Protein AF-A0A061FSX4-F1 (afdb_monomer)

Solvent-accessible surface area (backbone atoms only — not comparable to full-atom values): 11427 Å² total; per-residue (Å²): 136,85,83,92,70,86,82,79,64,79,82,78,58,91,79,64,76,81,50,78,52,37,63,61,52,7,61,63,45,23,60,54,37,68,75,65,72,56,86,78,49,42,64,58,49,30,53,46,41,34,71,78,69,70,35,72,59,56,64,73,45,28,45,50,8,45,56,49,14,48,39,70,67,66,41,58,72,69,61,57,60,66,45,47,65,60,52,51,53,53,46,39,76,75,35,88,85,58,87,84,86,86,85,90,70,101,63,84,61,34,80,46,73,45,68,47,68,51,98,83,74,47,74,45,81,75,45,77,39,78,31,47,77,87,42,68,64,40,55,46,50,48,55,46,53,48,36,76,74,71,54,81,60,89,85,35,72,47,72,40,69,82,47,72,65,57,57,55,45,44,52,70,72,40,69,84,43,47,77,48,69,40,88,88,109

Foldseek 3Di:
DDDPDDPDDPVPPPDDFPADALLVLLVVCLVVCQVPVDQDDLVNSQVCCCVPPVGGDDSVSS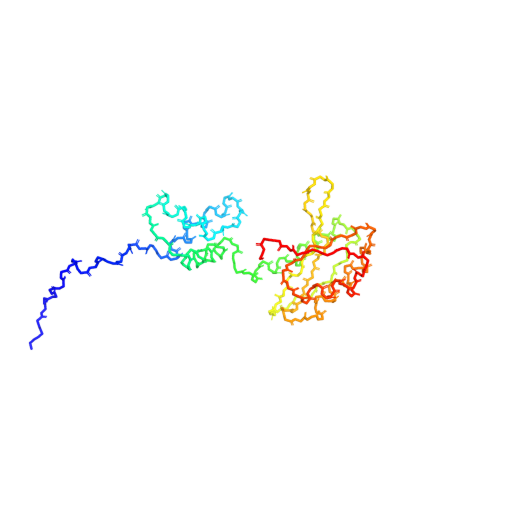VSSSVNSCCVNVNPPVVVVVCVVVVVVVVCVVPVPDDDDDDDDPDQKDKDWDWDADPVRDIDTDDIAIGHPPDLVRLLVRLLVSCVVPNADQAAEDEEAPDPSNVVSCCVNPVRYHYDYDPPD

pLDDT: mean 76.46, std 14.57, range [38.31, 93.44]

Organism: Theobroma cacao (NCBI:txid3641)

Nearest PDB structures (foldseek):
  5xw3-assembly1_B  TM=5.980E-01  e=6.543E+00  Bacillus anthracis
  9bs0-assembly1_E  TM=5.301E-01  e=7.831E+00  Bacillus subtilis subsp. subtilis str. 168
  9bsl-assembly1_E  TM=5.367E-01  e=9.953E+00  Bacillus subtilis subsp. subtilis str. 168
  5da9-assembly1_B  TM=1.598E-01  e=1.553E+00  Thermochaetoides thermophila DSM 1495

Structure (mmCIF, N/CA/C/O backbone):
data_AF-A0A061FSX4-F1
#
_entry.id   AF-A0A061FSX4-F1
#
loop_
_atom_site.group_PDB
_atom_site.id
_atom_site.type_symbol
_atom_site.label_atom_id
_atom_site.label_alt_id
_atom_site.label_comp_id
_atom_site.label_asym_id
_atom_site.label_entity_id
_atom_site.label_seq_id
_atom_site.pdbx_PDB_ins_code
_atom_site.Cartn_x
_atom_site.Cartn_y
_atom_site.Cartn_z
_atom_site.occupancy
_atom_site.B_iso_or_equiv
_atom_site.auth_seq_id
_atom_site.auth_comp_id
_atom_site.auth_asym_id
_atom_site.auth_atom_id
_atom_site.pdbx_PDB_model_num
ATOM 1 N N . MET A 1 1 ? -19.520 19.928 60.201 1.00 38.31 1 MET A N 1
ATOM 2 C CA . MET A 1 1 ? -20.444 18.775 60.164 1.00 38.31 1 MET A CA 1
ATOM 3 C C . MET A 1 1 ? -20.707 18.463 58.694 1.00 38.31 1 MET A C 1
ATOM 5 O O . MET A 1 1 ? -21.344 19.262 58.026 1.00 38.31 1 MET A O 1
ATOM 9 N N . PHE A 1 2 ? -20.091 17.412 58.144 1.00 40.47 2 PHE A N 1
ATOM 10 C CA . PHE A 1 2 ? -20.263 17.038 56.733 1.00 40.47 2 PHE A CA 1
ATOM 11 C C . PHE A 1 2 ? -21.570 16.250 56.580 1.00 40.47 2 PHE A C 1
ATOM 13 O O . PHE A 1 2 ? -21.722 15.190 57.186 1.00 40.47 2 PHE A O 1
ATOM 20 N N . HIS A 1 3 ? -22.517 16.763 55.792 1.00 41.59 3 HIS A N 1
ATOM 21 C CA . HIS A 1 3 ? -23.752 16.044 55.480 1.00 41.59 3 HIS A CA 1
ATOM 22 C C . HIS A 1 3 ? -23.468 14.932 54.460 1.00 41.59 3 HIS A C 1
ATOM 24 O O . HIS A 1 3 ? -23.051 15.185 53.334 1.00 41.59 3 HIS A O 1
ATOM 30 N N . LYS A 1 4 ? -23.684 13.683 54.884 1.00 52.88 4 LYS A N 1
ATOM 31 C CA . LYS A 1 4 ? -23.372 12.441 54.159 1.00 52.88 4 LYS A CA 1
ATOM 32 C C . LYS A 1 4 ? -24.569 11.927 53.344 1.00 52.88 4 LYS A C 1
ATOM 34 O O . LYS A 1 4 ? -24.846 10.732 53.345 1.00 52.88 4 LYS A O 1
ATOM 39 N N . VAL A 1 5 ? -25.315 12.819 52.695 1.00 54.97 5 VAL A N 1
ATOM 40 C CA . VAL A 1 5 ? -26.414 12.432 51.797 1.00 54.97 5 VAL A CA 1
ATOM 41 C C . VAL A 1 5 ? -26.279 13.224 50.509 1.00 54.97 5 VAL A C 1
ATOM 43 O O . VAL A 1 5 ? -26.493 14.432 50.476 1.00 54.97 5 VAL A O 1
ATOM 46 N N . HIS A 1 6 ? -25.881 12.525 49.453 1.00 55.12 6 HIS A N 1
ATOM 47 C CA . HIS A 1 6 ? -25.807 13.073 48.111 1.00 55.12 6 HIS A CA 1
ATOM 48 C C . HIS A 1 6 ? -27.211 13.013 47.498 1.00 55.12 6 HIS A C 1
ATOM 50 O O . HIS A 1 6 ? -27.692 11.938 47.151 1.00 55.12 6 HIS A O 1
ATOM 56 N N . THR A 1 7 ? -27.887 14.155 47.386 1.00 53.78 7 THR A N 1
ATOM 57 C CA . THR A 1 7 ? -29.250 14.273 46.835 1.00 53.78 7 THR A CA 1
ATOM 58 C C . THR A 1 7 ? -29.281 14.455 45.315 1.00 53.78 7 THR A C 1
ATOM 60 O O . THR A 1 7 ? -30.254 14.983 44.781 1.00 53.78 7 THR A O 1
ATOM 63 N N . CYS A 1 8 ? -28.257 14.022 44.569 1.00 58.44 8 CYS A N 1
ATOM 64 C CA . CYS A 1 8 ? -28.368 14.061 43.109 1.00 58.44 8 CYS A CA 1
ATOM 65 C C . CYS A 1 8 ? -29.365 13.013 42.611 1.00 58.44 8 CYS A C 1
ATOM 67 O O . CYS A 1 8 ? -29.081 11.819 42.549 1.00 58.44 8 CYS A O 1
ATOM 69 N N . THR A 1 9 ? -30.530 13.502 42.205 1.00 48.62 9 THR A N 1
ATOM 70 C CA . THR A 1 9 ? -31.518 12.793 41.404 1.00 48.62 9 THR A CA 1
ATOM 71 C C . THR A 1 9 ? -30.923 12.417 40.046 1.00 48.62 9 THR A C 1
ATOM 73 O O . THR A 1 9 ? -30.495 13.282 39.282 1.00 48.62 9 THR A O 1
ATOM 76 N N . VAL A 1 10 ? -30.954 11.121 39.723 1.00 53.03 10 VAL A N 1
ATOM 77 C CA . VAL A 1 10 ? -30.489 10.516 38.453 1.00 53.03 10 VAL A CA 1
ATOM 78 C C . VAL A 1 10 ? -31.198 11.103 37.213 1.00 53.03 10 VAL A C 1
ATOM 80 O O . VAL A 1 10 ? -30.723 10.969 36.089 1.00 53.03 10 VAL A O 1
ATOM 83 N N . TYR A 1 11 ? -32.291 11.842 37.412 1.00 43.59 11 TYR A N 1
ATOM 84 C CA . TYR A 1 11 ? -33.094 12.479 36.368 1.00 43.59 11 TYR A CA 1
ATOM 85 C C . TYR A 1 11 ? -32.427 13.673 35.651 1.00 43.59 11 TYR A C 1
ATOM 87 O O . TYR A 1 11 ? -32.989 14.183 34.690 1.00 43.59 11 TYR A O 1
ATOM 95 N N . GLY A 1 12 ? -31.219 14.092 36.050 1.00 41.16 12 GLY A N 1
ATOM 96 C CA . GLY A 1 12 ? -30.454 15.157 35.376 1.00 41.16 12 GLY A CA 1
ATOM 97 C C . GLY A 1 12 ? -29.552 14.712 34.211 1.00 41.16 12 GLY A C 1
ATOM 98 O O . GLY A 1 12 ? -28.854 15.544 33.641 1.00 41.16 12 GLY A O 1
ATOM 99 N N . LEU A 1 13 ? -29.521 13.422 33.849 1.00 45.25 13 LEU A N 1
ATOM 100 C CA . LEU A 1 13 ? -28.656 12.885 32.781 1.00 45.25 13 LEU A CA 1
ATOM 101 C C . LEU A 1 13 ? -29.402 12.600 31.462 1.00 45.25 13 LEU A C 1
ATOM 103 O O . LEU A 1 13 ? -29.008 11.710 30.710 1.00 45.25 13 LEU A O 1
ATOM 107 N N . GLN A 1 14 ? -30.435 13.380 31.128 1.00 44.31 14 GLN A N 1
ATOM 108 C CA . GLN A 1 14 ? -31.151 13.321 29.837 1.00 44.31 14 GLN A CA 1
ATOM 109 C C . GLN A 1 14 ? -30.324 13.846 28.635 1.00 44.31 14 GLN A C 1
ATOM 111 O O . GLN A 1 14 ? -30.837 14.525 27.753 1.00 44.31 14 GLN A O 1
ATOM 116 N N . GLY A 1 15 ? -29.029 13.525 28.574 1.00 43.12 15 GLY A N 1
ATOM 117 C CA . GLY A 1 15 ? -28.153 13.914 27.462 1.00 43.12 15 GLY A CA 1
ATOM 118 C C . GLY A 1 15 ? -26.925 13.032 27.237 1.00 43.12 15 GLY A C 1
ATOM 119 O O . GLY A 1 15 ? -26.127 13.322 26.351 1.00 43.12 15 GLY A O 1
ATOM 120 N N . ARG A 1 16 ? -26.733 11.954 28.010 1.00 48.31 16 ARG A N 1
ATOM 121 C CA . ARG A 1 16 ? -25.650 10.993 27.759 1.00 48.31 16 ARG A CA 1
ATOM 122 C C . ARG A 1 16 ? -26.249 9.695 27.248 1.00 48.31 16 ARG A C 1
ATOM 124 O O . ARG A 1 16 ? -26.648 8.842 28.033 1.00 48.31 16 ARG A O 1
ATOM 131 N N . PHE A 1 17 ? -26.281 9.546 25.925 1.00 50.25 17 PHE A N 1
ATOM 132 C CA . PHE A 1 17 ? -26.380 8.232 25.298 1.00 50.25 17 PHE A CA 1
ATOM 133 C C . PHE A 1 17 ? -25.367 7.304 25.984 1.00 50.25 17 PHE A C 1
ATOM 135 O O . PHE A 1 17 ? -24.214 7.698 26.195 1.00 50.25 17 PHE A O 1
ATOM 142 N N . VAL A 1 18 ? -25.786 6.101 26.381 1.00 52.22 18 VAL A N 1
ATOM 143 C CA . VAL A 1 18 ? -24.894 5.085 26.957 1.00 52.22 18 VAL A CA 1
ATOM 144 C C . VAL A 1 18 ? -23.979 4.601 25.836 1.00 52.22 18 VAL A C 1
ATOM 146 O O . VAL A 1 18 ? -24.224 3.598 25.186 1.00 52.22 18 VAL A O 1
ATOM 149 N N . THR A 1 19 ? -22.954 5.382 25.517 1.00 61.00 19 THR A N 1
ATOM 150 C CA . THR A 1 19 ? -22.054 5.048 24.418 1.00 61.00 19 THR A CA 1
ATOM 151 C C . THR A 1 19 ? -20.966 4.123 24.946 1.00 61.00 19 THR A C 1
ATOM 153 O O . THR A 1 19 ? -20.216 4.511 25.847 1.00 61.00 19 THR A O 1
ATOM 156 N N . ALA A 1 20 ? -20.846 2.923 24.375 1.00 73.62 20 ALA A N 1
ATOM 157 C CA . ALA A 1 20 ? -19.729 2.024 24.654 1.00 73.62 20 ALA A CA 1
ATOM 158 C C . ALA A 1 20 ? -18.382 2.740 24.431 1.00 73.62 20 ALA A C 1
ATOM 160 O O . ALA A 1 20 ? -18.286 3.735 23.698 1.00 73.62 20 ALA A O 1
ATOM 161 N N . SER A 1 21 ? -17.327 2.279 25.103 1.00 86.38 21 SER A N 1
ATOM 162 C CA . SER A 1 21 ? -15.985 2.822 24.885 1.00 86.38 21 SER A CA 1
ATOM 163 C C . SER A 1 21 ? -15.443 2.358 23.529 1.00 86.38 21 SER A C 1
ATOM 165 O O . SER A 1 21 ? -15.797 1.282 23.051 1.00 86.38 21 SER A O 1
ATOM 167 N N . ALA A 1 22 ? -14.547 3.141 22.919 1.00 87.12 22 ALA A N 1
ATOM 168 C CA . ALA A 1 22 ? -13.871 2.732 21.683 1.00 87.12 22 ALA A CA 1
ATOM 169 C C . ALA A 1 22 ? -13.149 1.381 21.835 1.00 87.12 22 ALA A C 1
ATOM 171 O O . ALA A 1 22 ? -13.069 0.617 20.882 1.00 87.12 22 ALA A O 1
ATOM 172 N N . LYS A 1 23 ? -12.669 1.073 23.048 1.00 89.94 23 LYS A N 1
ATOM 173 C CA . LYS A 1 23 ? -12.018 -0.195 23.374 1.00 89.94 23 LYS A CA 1
ATOM 174 C C . LYS A 1 23 ? -12.982 -1.377 23.249 1.00 89.94 23 LYS A C 1
ATOM 176 O O . LYS A 1 23 ? -12.688 -2.296 22.504 1.00 89.94 23 LYS A O 1
ATOM 181 N N . ILE A 1 24 ? -14.145 -1.308 23.906 1.00 89.00 24 ILE A N 1
ATOM 182 C CA . ILE A 1 24 ? -15.166 -2.372 23.846 1.00 89.00 24 ILE A CA 1
ATOM 183 C C . ILE A 1 24 ? -15.634 -2.573 22.403 1.00 89.00 24 ILE A C 1
ATOM 185 O O . ILE A 1 24 ? -15.703 -3.697 21.923 1.00 89.00 24 ILE A O 1
ATOM 189 N N . ILE A 1 25 ? -15.906 -1.475 21.691 1.00 90.19 25 ILE A N 1
ATOM 190 C CA . ILE A 1 25 ? -16.286 -1.533 20.275 1.00 90.19 25 ILE A CA 1
ATOM 191 C C . ILE A 1 25 ? -15.173 -2.210 19.462 1.00 90.19 25 ILE A C 1
ATOM 193 O O . ILE A 1 25 ? -15.451 -3.089 18.657 1.00 90.19 25 ILE A O 1
ATOM 197 N N . GLY A 1 26 ? -13.910 -1.847 19.690 1.00 88.62 26 GLY A N 1
ATOM 198 C CA . GLY A 1 26 ? -12.774 -2.442 18.992 1.00 88.62 26 GLY A CA 1
ATOM 199 C C . GLY A 1 26 ? -12.570 -3.932 19.297 1.00 88.62 26 GLY A C 1
ATOM 200 O O . GLY A 1 26 ? -12.264 -4.684 18.381 1.00 88.62 26 GLY A O 1
ATOM 201 N N . GLU A 1 27 ? -12.786 -4.379 20.537 1.00 90.06 27 GLU A N 1
ATOM 202 C CA . GLU A 1 27 ? -12.743 -5.806 20.918 1.00 90.06 27 GLU A CA 1
ATOM 203 C C . GLU A 1 27 ? -13.858 -6.614 20.241 1.00 90.06 27 GLU A C 1
ATOM 205 O O . GLU A 1 27 ? -13.629 -7.730 19.788 1.00 90.06 27 GLU A O 1
ATOM 210 N N . LEU A 1 28 ? -15.060 -6.046 20.114 1.00 88.25 28 LEU A N 1
ATOM 211 C CA . LEU A 1 28 ? -16.159 -6.691 19.388 1.00 88.25 28 LEU A CA 1
ATOM 212 C C . LEU A 1 28 ? -15.865 -6.784 17.886 1.00 88.25 28 LEU A C 1
ATOM 214 O O . LEU A 1 28 ? -16.173 -7.784 17.237 1.00 88.25 28 LEU A O 1
ATOM 218 N N . MET A 1 29 ? -15.271 -5.732 17.323 1.00 88.44 29 MET A N 1
ATOM 219 C CA . MET A 1 29 ? -14.970 -5.660 15.896 1.00 88.44 29 MET A CA 1
ATOM 220 C C . MET A 1 29 ? -13.731 -6.473 15.495 1.00 88.44 29 MET A C 1
ATOM 222 O O . MET A 1 29 ? -13.659 -6.925 14.352 1.00 88.44 29 MET A O 1
ATOM 226 N N . SER A 1 30 ? -12.774 -6.708 16.400 1.00 87.31 30 SER A N 1
ATOM 227 C CA . SER A 1 30 ? -11.544 -7.458 16.098 1.00 87.31 30 SER A CA 1
ATOM 228 C C . SER A 1 30 ? -11.834 -8.898 15.672 1.00 87.31 30 SER A C 1
ATOM 230 O O . SER A 1 30 ? -11.240 -9.383 14.712 1.00 87.31 30 SER A O 1
ATOM 232 N N . HIS A 1 31 ? -12.813 -9.551 16.302 1.00 84.31 31 HIS A N 1
ATOM 233 C CA . HIS A 1 31 ? -13.230 -10.901 15.926 1.00 84.31 31 HIS A CA 1
ATOM 234 C C . HIS A 1 31 ? -13.777 -10.953 14.489 1.00 84.31 31 HIS A C 1
ATOM 236 O O . HIS A 1 31 ? -13.505 -11.889 13.738 1.00 84.31 31 HIS A O 1
ATOM 242 N N . LYS A 1 32 ? -14.522 -9.923 14.064 1.00 79.75 32 LYS A N 1
ATOM 243 C CA . LYS A 1 32 ? -15.012 -9.824 12.679 1.00 79.75 32 LYS A CA 1
ATOM 244 C C . LYS A 1 32 ? -13.886 -9.541 11.688 1.00 79.75 32 LYS A C 1
ATOM 246 O O . LYS A 1 32 ? -13.879 -10.095 10.592 1.00 79.75 32 LYS A O 1
ATOM 251 N N . LEU A 1 33 ? -12.937 -8.694 12.080 1.00 80.88 33 LEU A N 1
ATOM 252 C CA . LEU A 1 33 ? -11.763 -8.380 11.273 1.00 80.88 33 LEU A CA 1
ATOM 253 C C . LEU A 1 33 ? -10.898 -9.632 11.034 1.00 80.88 33 LEU A C 1
ATOM 255 O O . LEU A 1 33 ? -10.460 -9.850 9.910 1.00 80.88 33 LEU A O 1
ATOM 259 N N . GLN A 1 34 ? -10.733 -10.492 12.046 1.00 79.56 34 GLN A N 1
ATOM 260 C CA . GLN A 1 34 ? -10.051 -11.789 11.919 1.00 79.56 34 GLN A CA 1
ATOM 261 C C . GLN A 1 34 ? -10.767 -12.752 10.967 1.00 79.56 34 GLN A C 1
ATOM 263 O O . GLN A 1 34 ? -10.112 -13.412 10.168 1.00 79.56 34 GLN A O 1
ATOM 268 N N . ALA A 1 35 ? -12.098 -12.835 11.046 1.00 75.38 35 ALA A N 1
ATOM 269 C CA . ALA A 1 35 ? -12.878 -13.776 10.243 1.00 75.38 35 ALA A CA 1
ATOM 270 C C . ALA A 1 35 ? -12.943 -13.395 8.754 1.00 75.38 35 ALA A C 1
ATOM 272 O O . ALA A 1 35 ? -12.923 -14.274 7.896 1.00 75.38 35 ALA A O 1
ATOM 273 N N . ASN A 1 36 ? -13.021 -12.096 8.448 1.00 65.69 36 ASN A N 1
ATOM 274 C CA . ASN A 1 36 ? -13.287 -11.628 7.088 1.00 65.69 36 ASN A CA 1
ATOM 275 C C . ASN A 1 36 ? -12.051 -11.062 6.376 1.00 65.69 36 ASN A C 1
ATOM 277 O O . ASN A 1 36 ? -12.077 -10.929 5.157 1.00 65.69 36 ASN A O 1
ATOM 281 N N . GLY A 1 37 ? -11.000 -10.663 7.100 1.00 61.12 37 GLY A N 1
ATOM 282 C CA . GLY A 1 37 ? -9.793 -10.056 6.519 1.00 61.12 37 GLY A CA 1
ATOM 283 C C . GLY A 1 37 ? -10.005 -8.696 5.832 1.00 61.12 37 GLY A C 1
ATOM 284 O O . GLY A 1 37 ? -9.059 -8.126 5.295 1.00 61.12 37 GLY A O 1
ATOM 285 N N . VAL A 1 38 ? -11.227 -8.152 5.841 1.00 63.56 38 VAL A N 1
ATOM 286 C CA . VAL A 1 38 ? -11.572 -6.879 5.191 1.00 63.56 38 VAL A CA 1
ATOM 287 C C . VAL A 1 38 ? -11.358 -5.714 6.155 1.00 63.56 38 VAL A C 1
ATOM 289 O O . VAL A 1 38 ? -11.849 -5.729 7.284 1.00 63.56 38 VAL A O 1
ATOM 292 N N . ALA A 1 39 ? -10.682 -4.665 5.681 1.00 67.31 39 ALA A N 1
ATOM 293 C CA . ALA A 1 39 ? -10.517 -3.416 6.414 1.00 67.31 39 ALA A CA 1
ATOM 294 C C . ALA A 1 39 ? -11.882 -2.799 6.772 1.00 67.31 39 ALA A C 1
ATOM 296 O O . ALA A 1 39 ? -12.670 -2.434 5.899 1.00 67.31 39 ALA A O 1
ATOM 297 N N . LEU A 1 40 ? -12.153 -2.637 8.068 1.00 75.31 40 LEU A N 1
ATOM 298 C CA . LEU A 1 40 ? -13.405 -2.055 8.552 1.00 75.31 40 LEU A CA 1
ATOM 299 C C . LEU A 1 40 ? -13.444 -0.553 8.243 1.00 75.31 40 LEU A C 1
ATOM 301 O O . LEU A 1 40 ? -12.525 0.190 8.610 1.00 75.31 40 LEU A O 1
ATOM 305 N N . ARG A 1 41 ? -14.504 -0.059 7.595 1.00 84.25 41 ARG A N 1
ATOM 306 C CA . ARG A 1 41 ? -14.716 1.392 7.479 1.00 84.25 41 ARG A CA 1
ATOM 307 C C . ARG A 1 41 ? -15.394 1.886 8.748 1.00 84.25 41 ARG A C 1
ATOM 309 O O . ARG A 1 41 ? -16.273 1.228 9.294 1.00 84.25 41 ARG A O 1
ATOM 316 N N . SER A 1 42 ? -15.037 3.089 9.199 1.00 88.12 42 SER A N 1
ATOM 317 C CA . SER A 1 42 ? -15.642 3.672 10.404 1.00 88.12 42 SER A CA 1
ATOM 318 C C . SER A 1 42 ? -17.168 3.776 10.299 1.00 88.12 42 SER A C 1
ATOM 320 O O . SER A 1 42 ? -17.842 3.634 11.308 1.00 88.12 42 SER A O 1
ATOM 322 N N . LYS A 1 43 ? -17.711 3.989 9.090 1.00 87.25 43 LYS A N 1
ATOM 323 C CA . LYS A 1 43 ? -19.161 3.989 8.837 1.00 87.25 43 LYS A CA 1
ATOM 324 C C . LYS A 1 43 ? -19.787 2.616 9.080 1.00 87.25 43 LYS A C 1
ATOM 326 O O . LYS A 1 43 ? -20.755 2.540 9.822 1.00 87.25 43 LYS A O 1
ATOM 331 N N . ASP A 1 44 ? -19.165 1.553 8.572 1.00 88.25 44 ASP A N 1
ATOM 332 C CA . ASP A 1 44 ? -19.641 0.180 8.784 1.00 88.25 44 ASP A CA 1
ATOM 333 C C . ASP A 1 44 ? -19.671 -0.164 10.280 1.00 88.25 44 ASP A C 1
ATOM 335 O O . ASP A 1 44 ? -20.616 -0.780 10.754 1.00 88.25 44 ASP A O 1
ATOM 339 N N . ILE A 1 45 ? -18.678 0.298 11.052 1.00 89.12 45 ILE A N 1
ATOM 340 C CA . ILE A 1 45 ? -18.653 0.119 12.513 1.00 89.12 45 ILE A CA 1
ATOM 341 C C . ILE A 1 45 ? -19.829 0.845 13.181 1.00 89.12 45 ILE A C 1
ATOM 343 O O . ILE A 1 45 ? -20.427 0.308 14.107 1.00 89.12 45 ILE A O 1
ATOM 347 N N . ILE A 1 46 ? -20.160 2.066 12.750 1.00 89.62 46 ILE A N 1
ATOM 348 C CA . ILE A 1 46 ? -21.294 2.823 13.308 1.00 89.62 46 ILE A CA 1
ATOM 349 C C . ILE A 1 46 ? -22.606 2.099 13.009 1.00 89.62 46 ILE A C 1
ATOM 351 O O . ILE A 1 46 ? -23.402 1.888 13.925 1.00 89.62 46 ILE A O 1
ATOM 355 N N . ASP A 1 47 ? -22.805 1.702 11.753 1.00 90.00 47 ASP A N 1
ATOM 356 C CA . ASP A 1 47 ? -24.017 1.016 11.309 1.00 90.00 47 ASP A CA 1
ATOM 357 C C . ASP A 1 47 ? -24.181 -0.321 12.036 1.00 90.00 47 ASP A C 1
ATOM 359 O O . ASP A 1 47 ? -25.249 -0.618 12.565 1.00 90.00 47 ASP A O 1
ATOM 363 N N . GLU A 1 48 ? -23.104 -1.092 12.166 1.00 88.75 48 GLU A N 1
ATOM 364 C CA . GLU A 1 48 ? -23.101 -2.359 12.891 1.00 88.75 48 GLU A CA 1
ATOM 365 C C . GLU A 1 48 ? -23.426 -2.177 14.377 1.00 88.75 48 GLU A C 1
ATOM 367 O O . GLU A 1 48 ? -24.257 -2.900 14.927 1.00 88.75 48 GLU A O 1
ATOM 372 N N . ILE A 1 49 ? -22.797 -1.197 15.033 1.00 88.50 49 ILE A N 1
ATOM 373 C CA . ILE A 1 49 ? -23.009 -0.941 16.461 1.00 88.50 49 ILE A CA 1
ATOM 374 C C . ILE A 1 49 ? -24.463 -0.549 16.741 1.00 88.50 49 ILE A C 1
ATOM 376 O O . ILE A 1 49 ? -25.053 -0.972 17.742 1.00 88.50 49 ILE A O 1
ATOM 380 N N . ARG A 1 50 ? -25.064 0.185 15.804 1.00 89.06 50 ARG A N 1
ATOM 381 C CA . ARG A 1 50 ? -26.475 0.545 15.837 1.00 89.06 50 ARG A CA 1
ATOM 382 C C . ARG A 1 50 ? -27.386 -0.655 15.580 1.00 89.06 50 ARG A C 1
ATOM 384 O O . ARG A 1 50 ? -28.362 -0.819 16.304 1.00 89.06 50 ARG A O 1
ATOM 391 N N . VAL A 1 51 ? -27.082 -1.492 14.588 1.00 88.75 51 VAL A N 1
ATOM 392 C CA . VAL A 1 51 ? -27.927 -2.631 14.187 1.00 88.75 51 VAL A CA 1
ATOM 393 C C . VAL A 1 51 ? -27.878 -3.773 15.203 1.00 88.75 51 VAL A C 1
ATOM 395 O O . VAL A 1 51 ? -28.927 -4.279 15.590 1.00 88.75 51 VAL A O 1
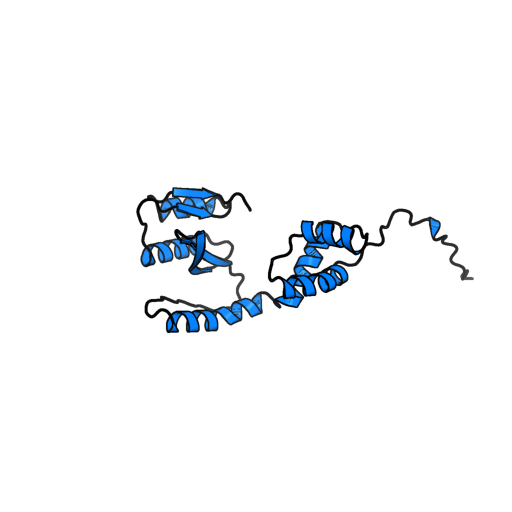ATOM 398 N N . GLN A 1 52 ? -26.691 -4.184 15.652 1.00 87.06 52 GLN A N 1
ATOM 399 C CA . GLN A 1 52 ? -26.549 -5.348 16.534 1.00 87.06 52 GLN A CA 1
ATOM 400 C C . GLN A 1 52 ? -26.832 -5.036 18.004 1.00 87.06 52 GLN A C 1
ATOM 402 O O . GLN A 1 52 ? -27.358 -5.891 18.714 1.00 87.06 52 GLN A O 1
ATOM 407 N N . TRP A 1 53 ? -26.489 -3.832 18.471 1.00 83.12 53 TRP A N 1
ATOM 408 C CA . TRP A 1 53 ? -26.562 -3.493 19.897 1.00 83.12 53 TRP A CA 1
ATOM 409 C C . TRP A 1 53 ? -27.439 -2.276 20.210 1.00 83.12 53 TRP A C 1
ATOM 411 O O . TRP A 1 53 ? -27.596 -1.936 21.381 1.00 83.12 53 TRP A O 1
ATOM 421 N N . GLY A 1 54 ? -28.023 -1.612 19.205 1.00 84.00 54 GLY A N 1
ATOM 422 C CA . GLY A 1 54 ? -28.877 -0.438 19.419 1.00 84.00 54 GLY A CA 1
ATOM 423 C C . GLY A 1 54 ? -28.133 0.772 19.991 1.00 84.00 54 GLY A C 1
ATOM 424 O O . GLY A 1 54 ? -28.762 1.666 20.556 1.00 84.00 54 GLY A O 1
ATOM 425 N N . LEU A 1 55 ? -26.798 0.794 19.896 1.00 84.06 55 LEU A N 1
ATOM 426 C CA . LEU A 1 55 ? -25.967 1.835 20.492 1.00 84.06 55 LEU A CA 1
ATOM 427 C C . LEU A 1 55 ? -25.617 2.919 19.471 1.00 84.06 55 LEU A C 1
ATOM 429 O O . LEU A 1 55 ? -25.258 2.644 18.329 1.00 84.06 55 LEU A O 1
ATOM 433 N N . GLU A 1 56 ? -25.647 4.167 19.924 1.00 83.06 56 GLU A N 1
ATOM 434 C CA . GLU A 1 56 ? -25.164 5.312 19.154 1.00 83.06 56 GLU A CA 1
ATOM 435 C C . GLU A 1 56 ? -23.629 5.405 19.246 1.00 83.06 56 GLU A C 1
ATOM 437 O O . GLU A 1 56 ? -23.041 5.342 20.335 1.00 83.06 56 GLU A O 1
ATOM 442 N N . CYS A 1 57 ? -22.961 5.583 18.102 1.00 83.56 57 CYS A N 1
ATOM 443 C CA . CYS A 1 57 ? -21.507 5.703 18.014 1.00 83.56 57 CYS A CA 1
ATOM 444 C C . CYS A 1 57 ? -21.107 6.912 17.162 1.00 83.56 57 CYS A C 1
ATOM 446 O O . CYS A 1 57 ? -21.424 7.000 15.980 1.00 83.56 57 CYS A O 1
ATOM 448 N N . LEU A 1 58 ? -20.359 7.841 17.760 1.00 87.06 58 LEU A N 1
ATOM 449 C CA . LEU A 1 58 ? -19.790 8.970 17.026 1.00 87.06 58 LEU A CA 1
ATOM 450 C C . LEU A 1 58 ? -18.671 8.499 16.090 1.00 87.06 58 LEU A C 1
ATOM 452 O O . LEU A 1 58 ? -17.868 7.640 16.455 1.00 87.06 58 LEU A O 1
ATOM 456 N N . TYR A 1 59 ? -18.529 9.156 14.938 1.00 88.62 59 TYR A N 1
ATOM 457 C CA . TYR A 1 59 ? -17.505 8.821 13.941 1.00 88.62 59 TYR A CA 1
ATOM 458 C C . TYR A 1 59 ? -16.081 8.752 14.508 1.00 88.62 59 TYR A C 1
ATOM 460 O O . TYR A 1 59 ? -15.368 7.777 14.278 1.00 88.62 59 TYR A O 1
ATOM 468 N N . GLY A 1 60 ? -15.673 9.747 15.304 1.00 85.62 60 GLY A N 1
ATOM 469 C CA . GLY A 1 60 ? -14.339 9.757 15.918 1.00 85.62 60 GLY A CA 1
ATOM 470 C C . GLY A 1 60 ? -14.102 8.558 16.841 1.00 85.62 60 GLY A C 1
ATOM 471 O O . GLY A 1 60 ? -12.999 8.018 16.895 1.00 85.62 60 GLY A O 1
ATOM 472 N N . LYS A 1 61 ? -15.156 8.080 17.512 1.00 89.50 61 LYS A N 1
ATOM 473 C CA . LYS A 1 61 ? -15.098 6.893 18.365 1.00 89.50 61 LYS A CA 1
ATOM 474 C C . LYS A 1 61 ? -15.011 5.613 17.536 1.00 89.50 61 LYS A C 1
ATOM 476 O O . LYS A 1 61 ? -14.211 4.745 17.869 1.00 89.50 61 LYS A O 1
ATOM 481 N N . ALA A 1 62 ? -15.766 5.522 16.444 1.00 90.69 62 ALA A N 1
ATOM 482 C CA . ALA A 1 62 ? -15.668 4.411 15.501 1.00 90.69 62 ALA A CA 1
ATOM 483 C C . ALA A 1 62 ? -14.269 4.320 14.872 1.00 90.69 62 ALA A C 1
ATOM 485 O O . ALA A 1 62 ? -13.709 3.233 14.774 1.00 90.69 62 ALA A O 1
ATOM 486 N N . TRP A 1 63 ? -13.653 5.455 14.533 1.00 88.94 63 TRP A N 1
ATOM 487 C CA . TRP A 1 63 ? -12.274 5.492 14.041 1.00 88.94 63 TRP A CA 1
ATOM 488 C C . TRP A 1 63 ? -11.256 5.040 15.100 1.00 88.94 63 TRP A C 1
ATOM 490 O O . TRP A 1 63 ? -10.350 4.265 14.801 1.00 88.94 63 TRP A O 1
ATOM 500 N N . GLN A 1 64 ? -11.411 5.469 16.357 1.00 89.88 64 GLN A N 1
ATOM 501 C CA . GLN A 1 64 ? -10.563 4.982 17.452 1.00 89.88 64 GLN A CA 1
ATOM 502 C C . GLN A 1 64 ? -10.738 3.475 17.680 1.00 89.88 64 GLN A C 1
ATOM 504 O O . GLN A 1 64 ? -9.751 2.767 17.874 1.00 89.88 64 GLN A O 1
ATOM 509 N N . ALA A 1 65 ? -11.978 2.986 17.628 1.00 91.75 65 ALA A N 1
ATOM 510 C CA . ALA A 1 65 ? -12.296 1.571 17.763 1.00 91.75 65 ALA A CA 1
ATOM 511 C C . ALA A 1 65 ? -11.701 0.744 16.620 1.00 91.75 65 ALA A C 1
ATOM 513 O O . ALA A 1 65 ? -11.108 -0.298 16.879 1.00 91.75 65 ALA A O 1
ATOM 514 N N . LYS A 1 66 ? -11.775 1.248 15.380 1.00 90.31 66 LYS A N 1
ATOM 515 C CA . LYS A 1 66 ? -11.110 0.669 14.210 1.00 90.31 66 LYS A CA 1
ATOM 516 C C . LYS A 1 66 ? -9.616 0.489 14.463 1.00 90.31 66 LYS A C 1
ATOM 518 O O . LYS A 1 66 ? -9.121 -0.627 14.376 1.00 90.31 66 LYS A O 1
ATOM 523 N N . LYS A 1 67 ? -8.912 1.562 14.843 1.00 87.31 67 LYS A N 1
ATOM 524 C CA . LYS A 1 67 ? -7.466 1.496 15.115 1.00 87.31 67 LYS A CA 1
ATOM 525 C C . LYS A 1 67 ? -7.124 0.512 16.227 1.00 87.31 67 LYS A C 1
ATOM 527 O O . LYS A 1 67 ? -6.087 -0.142 16.176 1.00 87.31 67 LYS A O 1
ATOM 532 N N . TYR A 1 68 ? -7.974 0.432 17.250 1.00 90.38 68 TYR A N 1
ATOM 533 C CA . TYR A 1 68 ? -7.797 -0.520 18.339 1.00 90.38 68 TYR A CA 1
ATOM 534 C C . TYR A 1 68 ? -7.984 -1.968 17.865 1.00 90.38 68 TYR A C 1
ATOM 536 O O . TYR A 1 68 ? -7.145 -2.812 18.165 1.00 90.38 68 TYR A O 1
ATOM 544 N N . ALA A 1 69 ? -9.032 -2.234 17.080 1.00 89.69 69 ALA A N 1
ATOM 545 C CA . ALA A 1 69 ? -9.300 -3.541 16.487 1.00 89.69 69 ALA A CA 1
ATOM 546 C C . ALA A 1 69 ? -8.166 -3.983 15.550 1.00 89.69 69 ALA A C 1
ATOM 548 O O . ALA A 1 69 ? -7.650 -5.084 15.700 1.00 89.69 69 ALA A O 1
ATOM 549 N N . GLU A 1 70 ? -7.721 -3.114 14.639 1.00 85.62 70 GLU A N 1
ATOM 550 C CA . GLU A 1 70 ? -6.602 -3.391 13.726 1.00 85.62 70 GLU A CA 1
ATOM 551 C C . GLU A 1 70 ? -5.324 -3.731 14.494 1.00 85.62 70 GLU A C 1
ATOM 553 O O . GLU A 1 70 ? -4.672 -4.724 14.188 1.00 85.62 70 GLU A O 1
ATOM 558 N N . ARG A 1 71 ? -5.007 -2.971 15.549 1.00 84.69 71 ARG A N 1
ATOM 559 C CA . ARG A 1 71 ? -3.844 -3.248 16.399 1.00 84.69 71 ARG A CA 1
ATOM 560 C C . ARG A 1 71 ? -3.950 -4.579 17.146 1.00 84.69 71 ARG A C 1
ATOM 562 O O . ARG A 1 71 ? -2.930 -5.218 17.373 1.00 84.69 71 ARG A O 1
ATOM 569 N N . LEU A 1 72 ? -5.150 -4.983 17.562 1.00 87.44 72 LEU A N 1
ATOM 570 C CA . LEU A 1 72 ? -5.366 -6.280 18.209 1.00 87.44 72 LEU A CA 1
ATOM 571 C C . LEU A 1 72 ? -5.187 -7.451 17.237 1.00 87.44 72 LEU A C 1
ATOM 573 O O . LEU A 1 72 ? -4.703 -8.500 17.648 1.00 87.44 72 LEU A O 1
ATOM 577 N N . VAL A 1 73 ? -5.603 -7.287 15.979 1.00 84.81 73 VAL A N 1
ATOM 578 C CA . VAL A 1 73 ? -5.584 -8.366 14.980 1.00 84.81 73 VAL A CA 1
ATOM 579 C C . VAL A 1 73 ? -4.235 -8.485 14.284 1.00 84.81 73 VAL A C 1
ATOM 581 O O . VAL A 1 73 ? -3.713 -9.587 14.156 1.00 84.81 73 VAL A O 1
ATOM 584 N N . PHE A 1 74 ? -3.678 -7.364 13.835 1.00 80.44 74 PHE A N 1
ATOM 585 C CA . PHE A 1 74 ? -2.463 -7.327 13.019 1.00 80.44 74 PHE A CA 1
ATOM 586 C C . PHE A 1 74 ? -1.203 -6.994 13.825 1.00 80.44 74 PHE A C 1
ATOM 588 O O . PHE A 1 74 ? -0.102 -7.020 13.281 1.00 80.44 74 PHE A O 1
ATOM 595 N N . GLY A 1 75 ? -1.356 -6.671 15.111 1.00 78.75 75 GLY A N 1
ATOM 596 C CA . GLY A 1 75 ? -0.265 -6.186 15.945 1.00 78.75 75 GLY A CA 1
ATOM 597 C C . GLY A 1 75 ? 0.117 -4.728 15.645 1.00 78.75 75 GLY A C 1
ATOM 598 O O . GLY A 1 75 ? -0.576 -4.006 14.920 1.00 78.75 75 GLY A O 1
ATOM 599 N N . PRO A 1 76 ? 1.206 -4.233 16.252 1.00 75.12 76 PRO A N 1
ATOM 600 C CA . PRO A 1 76 ? 1.831 -2.972 15.875 1.00 75.12 76 PRO A CA 1
ATOM 601 C C . PRO A 1 76 ? 2.255 -2.987 14.403 1.00 75.12 76 PRO A C 1
ATOM 603 O O . PRO A 1 76 ? 2.809 -3.968 13.913 1.00 75.12 76 PRO A O 1
ATOM 606 N N . SER A 1 77 ? 2.090 -1.859 13.709 1.00 64.62 77 SER A N 1
ATOM 607 C CA . SER A 1 77 ? 2.523 -1.727 12.311 1.00 64.62 77 SER A CA 1
ATOM 608 C C . SER A 1 77 ? 4.008 -2.049 12.123 1.00 64.62 77 SER A C 1
ATOM 610 O O . SER A 1 77 ? 4.388 -2.586 11.089 1.00 64.62 77 SER A O 1
ATOM 612 N N . GLU A 1 78 ? 4.847 -1.767 13.127 1.00 66.06 78 GLU A N 1
ATOM 613 C CA . GLU A 1 78 ? 6.284 -2.064 13.095 1.00 66.06 78 GLU A CA 1
ATOM 614 C C . GLU A 1 78 ? 6.588 -3.560 12.947 1.00 66.06 78 GLU A C 1
ATOM 616 O O . GLU A 1 78 ? 7.555 -3.910 12.276 1.00 66.06 78 GLU A O 1
ATOM 621 N N . GLU A 1 79 ? 5.769 -4.440 13.525 1.00 69.31 79 GLU A N 1
ATOM 622 C CA . GLU A 1 79 ? 5.958 -5.892 13.421 1.00 69.31 79 GLU A CA 1
ATOM 623 C C . GLU A 1 79 ? 5.660 -6.386 12.001 1.00 69.31 79 GLU A C 1
ATOM 625 O O . GLU A 1 79 ? 6.401 -7.204 11.465 1.00 69.31 79 GLU A O 1
ATOM 630 N N . SER A 1 80 ? 4.654 -5.814 11.330 1.00 67.38 80 SER A N 1
ATOM 631 C CA . SER A 1 80 ? 4.366 -6.130 9.922 1.00 67.38 80 SER A CA 1
ATOM 632 C C . SER A 1 80 ? 5.539 -5.767 9.000 1.00 67.38 80 SER A C 1
ATOM 634 O O . SER A 1 80 ? 5.871 -6.525 8.091 1.00 67.38 80 SER A O 1
ATOM 636 N N . PHE A 1 81 ? 6.229 -4.650 9.265 1.00 66.06 81 PHE A N 1
ATOM 637 C CA . PHE A 1 81 ? 7.432 -4.268 8.514 1.00 66.06 81 PHE A CA 1
ATOM 638 C C . PHE A 1 81 ? 8.616 -5.219 8.747 1.00 66.06 81 PHE A C 1
ATOM 640 O O . PHE A 1 81 ? 9.428 -5.405 7.842 1.00 66.06 81 PHE A O 1
ATOM 647 N N . GLN A 1 82 ? 8.710 -5.863 9.916 1.00 69.69 82 GLN A N 1
ATOM 648 C CA . GLN A 1 82 ? 9.750 -6.865 10.194 1.00 69.69 82 GLN A CA 1
ATOM 649 C C . GLN A 1 82 ? 9.585 -8.148 9.369 1.00 69.69 82 GLN A C 1
ATOM 651 O O . GLN A 1 82 ? 10.546 -8.902 9.226 1.00 69.69 82 GLN A O 1
ATOM 656 N N . LEU A 1 83 ? 8.402 -8.390 8.795 1.00 73.19 83 LEU A N 1
ATOM 657 C CA . LEU A 1 83 ? 8.141 -9.548 7.936 1.00 73.19 83 LEU A CA 1
ATOM 658 C C . LEU A 1 83 ? 8.594 -9.336 6.483 1.00 73.19 83 LEU A C 1
ATOM 660 O O . LEU A 1 83 ? 8.791 -10.319 5.766 1.00 73.19 83 LEU A O 1
ATOM 664 N N . LEU A 1 84 ? 8.809 -8.086 6.051 1.00 72.88 84 LEU A N 1
ATOM 665 C CA . LEU A 1 84 ? 9.243 -7.759 4.686 1.00 72.88 84 LEU A CA 1
ATOM 666 C C . LEU A 1 84 ? 10.532 -8.489 4.255 1.00 72.88 84 LEU A C 1
ATOM 668 O O . LEU A 1 84 ? 10.520 -9.049 3.161 1.00 72.88 84 LEU A O 1
ATOM 672 N N . PRO A 1 85 ? 11.590 -8.600 5.089 1.00 72.50 85 PRO A N 1
ATOM 673 C CA . PRO A 1 85 ? 12.743 -9.457 4.804 1.00 72.50 85 PRO A CA 1
ATOM 674 C C . PRO A 1 85 ? 12.394 -10.881 4.376 1.00 72.50 85 PRO A C 1
ATOM 676 O O . PRO A 1 85 ? 12.900 -11.377 3.373 1.00 72.50 85 PRO A O 1
ATOM 679 N N . SER A 1 86 ? 11.511 -11.536 5.130 1.00 74.69 86 SER A N 1
ATOM 680 C CA . SER A 1 86 ? 11.138 -12.930 4.875 1.00 74.69 86 SER A CA 1
ATOM 681 C C . SER A 1 86 ? 10.265 -13.050 3.628 1.00 74.69 86 SER A C 1
ATOM 683 O O . SER A 1 86 ? 10.409 -13.995 2.855 1.00 74.69 86 SER A O 1
ATOM 685 N N . TYR A 1 87 ? 9.382 -12.073 3.406 1.00 74.31 87 TYR A N 1
ATOM 686 C CA . TYR A 1 87 ? 8.568 -11.989 2.199 1.00 74.31 87 TYR A CA 1
ATOM 687 C C . TYR A 1 87 ? 9.429 -11.823 0.940 1.00 74.31 87 TYR A C 1
ATOM 689 O O . TYR A 1 87 ? 9.256 -12.578 -0.016 1.00 74.31 87 TYR A O 1
ATOM 697 N N . PHE A 1 88 ? 10.392 -10.898 0.949 1.00 71.38 88 PHE A N 1
ATOM 698 C CA . PHE A 1 88 ? 11.284 -10.690 -0.191 1.00 71.38 88 PHE A CA 1
ATOM 699 C C . PHE A 1 88 ? 12.205 -11.886 -0.442 1.00 71.38 88 PHE A C 1
ATOM 701 O O . PHE A 1 88 ? 12.351 -12.293 -1.590 1.00 71.38 88 PHE A O 1
ATOM 708 N N . TYR A 1 89 ? 12.719 -12.526 0.614 1.00 72.81 89 TYR A N 1
ATOM 709 C CA . TYR A 1 89 ? 13.466 -13.779 0.479 1.00 72.81 89 TYR A CA 1
ATOM 710 C C . TYR A 1 89 ? 12.648 -14.850 -0.259 1.00 72.81 89 TYR A C 1
ATOM 712 O O . TYR A 1 89 ? 13.130 -15.486 -1.192 1.00 72.81 89 TYR A O 1
ATOM 720 N N . MET A 1 90 ? 11.379 -15.029 0.117 1.00 76.69 90 MET A N 1
ATOM 721 C CA . MET A 1 90 ? 10.489 -15.986 -0.548 1.00 76.69 90 MET A CA 1
ATOM 722 C C . MET A 1 90 ? 10.178 -15.603 -2.003 1.00 76.69 90 MET A C 1
ATOM 724 O O . MET A 1 90 ? 10.018 -16.492 -2.841 1.00 76.69 90 MET A O 1
ATOM 728 N N . LEU A 1 91 ? 10.085 -14.306 -2.311 1.00 70.56 91 LEU A N 1
ATOM 729 C CA . LEU A 1 91 ? 9.887 -13.817 -3.678 1.00 70.56 91 LEU A CA 1
ATOM 730 C C . LEU A 1 91 ? 11.089 -14.121 -4.574 1.00 70.56 91 LEU A C 1
ATOM 732 O O . LEU A 1 91 ? 10.890 -14.631 -5.674 1.00 70.56 91 LEU A O 1
ATOM 736 N N . GLU A 1 92 ? 12.310 -13.889 -4.091 1.00 71.75 92 GLU A N 1
ATOM 737 C CA . GLU A 1 92 ? 13.550 -14.213 -4.814 1.00 71.75 92 GLU A CA 1
ATOM 738 C C . GLU A 1 92 ? 13.639 -15.704 -5.152 1.00 71.75 92 GLU A C 1
ATOM 740 O O . GLU A 1 92 ? 14.007 -16.073 -6.264 1.00 71.75 92 GLU A O 1
ATOM 745 N N . GLN A 1 93 ? 13.239 -16.579 -4.222 1.00 73.19 93 GLN A N 1
ATOM 746 C CA . GLN A 1 93 ? 13.253 -18.028 -4.454 1.00 73.19 93 GLN A CA 1
ATOM 747 C C . GLN A 1 93 ? 12.254 -18.472 -5.527 1.00 73.19 93 GLN A C 1
ATOM 749 O O . GLN A 1 93 ? 12.499 -19.448 -6.234 1.00 73.19 93 GLN A O 1
ATOM 754 N N . LYS A 1 94 ? 11.105 -17.796 -5.636 1.00 71.38 94 LYS A N 1
ATOM 755 C CA . LYS A 1 94 ? 10.069 -18.165 -6.609 1.00 71.38 94 LYS A CA 1
ATOM 756 C C . LYS A 1 94 ? 10.248 -17.508 -7.973 1.00 71.38 94 LYS A C 1
ATOM 758 O O . LYS A 1 94 ? 9.771 -18.067 -8.955 1.00 71.38 94 LYS A O 1
ATOM 763 N N . ASN A 1 95 ? 10.927 -16.367 -8.032 1.00 60.72 95 ASN A N 1
ATOM 764 C CA . ASN A 1 95 ? 11.096 -15.560 -9.233 1.00 60.72 95 ASN A CA 1
ATOM 765 C C . ASN A 1 95 ? 12.571 -15.153 -9.357 1.00 60.72 95 ASN A C 1
ATOM 767 O O . ASN A 1 95 ? 12.983 -14.137 -8.793 1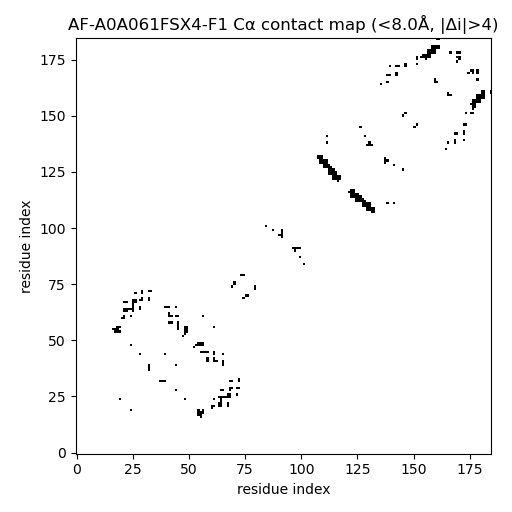.00 60.72 95 ASN A O 1
ATOM 771 N N . LEU A 1 96 ? 13.342 -15.952 -10.106 1.00 50.97 96 LEU A N 1
ATOM 772 C CA . LEU A 1 96 ? 14.810 -15.892 -10.184 1.00 50.97 96 LEU A CA 1
ATOM 773 C C . LEU A 1 96 ? 15.378 -14.533 -10.661 1.00 50.97 96 LEU A C 1
ATOM 775 O O . LEU A 1 96 ? 16.537 -14.244 -10.387 1.00 50.97 96 LEU A O 1
ATOM 779 N N . ASP A 1 97 ? 14.560 -13.694 -11.310 1.00 53.53 97 ASP A N 1
ATOM 780 C CA . ASP A 1 97 ? 14.931 -12.363 -11.825 1.00 53.53 97 ASP A CA 1
ATOM 781 C C . ASP A 1 97 ? 14.417 -11.197 -10.951 1.00 53.53 97 ASP A C 1
ATOM 783 O O . ASP A 1 97 ? 14.429 -10.035 -11.362 1.00 53.53 97 ASP A O 1
ATOM 787 N N . THR A 1 98 ? 13.936 -11.481 -9.736 1.00 55.41 98 THR A N 1
ATOM 788 C CA . THR A 1 98 ? 13.471 -10.429 -8.816 1.00 55.41 98 THR A CA 1
ATOM 789 C C . THR A 1 98 ? 14.654 -9.636 -8.272 1.00 55.41 98 THR A C 1
ATOM 791 O O . THR A 1 98 ? 15.519 -10.178 -7.587 1.00 55.41 98 THR A O 1
ATOM 794 N N . VAL A 1 99 ? 14.665 -8.325 -8.517 1.00 54.47 99 VAL A N 1
ATOM 795 C CA . VAL A 1 99 ? 15.633 -7.402 -7.911 1.00 54.47 99 VAL A CA 1
ATOM 796 C C . VAL A 1 99 ? 15.074 -6.876 -6.588 1.00 54.47 99 VAL A C 1
ATOM 798 O O . VAL A 1 99 ? 14.211 -5.998 -6.578 1.00 54.47 99 VAL A O 1
ATOM 801 N N . THR A 1 100 ? 15.592 -7.374 -5.465 1.00 48.91 100 THR A N 1
ATOM 802 C CA . THR A 1 100 ? 15.286 -6.840 -4.128 1.00 48.91 100 THR A CA 1
ATOM 803 C C . THR A 1 100 ? 16.445 -5.988 -3.613 1.00 48.91 100 THR A C 1
ATOM 805 O O . THR A 1 100 ? 17.585 -6.440 -3.537 1.00 48.91 100 THR A O 1
ATOM 808 N N . ILE A 1 101 ? 16.155 -4.761 -3.175 1.00 50.75 101 ILE A N 1
ATOM 809 C CA . ILE A 1 101 ? 17.084 -3.940 -2.388 1.00 50.75 101 ILE A CA 1
ATOM 810 C C . ILE A 1 101 ? 16.362 -3.554 -1.101 1.00 50.75 101 ILE A C 1
ATOM 812 O O . ILE A 1 101 ? 15.366 -2.834 -1.139 1.00 50.75 101 ILE A O 1
ATOM 816 N N . MET A 1 102 ? 16.851 -4.034 0.043 1.00 45.53 102 MET A N 1
ATOM 817 C CA . MET A 1 102 ? 16.199 -3.819 1.332 1.00 45.53 102 MET A CA 1
ATOM 818 C C . MET A 1 102 ? 17.161 -3.199 2.347 1.00 45.53 102 MET A C 1
ATOM 820 O O . MET A 1 102 ? 18.164 -3.800 2.722 1.00 45.53 102 MET A O 1
ATOM 824 N N . ALA A 1 103 ? 16.811 -2.010 2.838 1.00 45.91 103 ALA A N 1
ATOM 825 C CA . ALA A 1 103 ? 17.440 -1.380 3.991 1.00 45.91 103 ALA A CA 1
ATOM 826 C C . ALA A 1 103 ? 16.409 -1.296 5.125 1.00 45.91 103 ALA A C 1
ATOM 828 O O . ALA A 1 103 ? 15.455 -0.525 5.055 1.00 45.91 103 ALA A O 1
ATOM 829 N N . THR A 1 104 ? 16.569 -2.111 6.168 1.00 45.62 104 THR A N 1
ATOM 830 C CA . THR A 1 104 ? 15.687 -2.078 7.343 1.00 45.62 104 THR A CA 1
ATOM 831 C C . THR A 1 104 ? 16.288 -1.190 8.429 1.00 45.62 104 THR A C 1
ATOM 833 O O . THR A 1 104 ? 17.360 -1.488 8.952 1.00 45.62 104 THR A O 1
ATOM 836 N N . GLY A 1 105 ? 15.587 -0.122 8.809 1.00 49.75 105 GLY A N 1
ATOM 837 C CA . GLY A 1 105 ? 15.944 0.739 9.938 1.00 49.75 105 GLY A CA 1
ATOM 838 C C . GLY A 1 105 ? 14.701 1.272 10.655 1.00 49.75 105 GLY A C 1
ATOM 839 O O . GLY A 1 105 ? 13.620 1.331 10.074 1.00 49.75 105 GLY A O 1
ATOM 840 N N . LYS A 1 106 ? 14.837 1.660 11.931 1.00 49.59 106 LYS A N 1
ATOM 841 C CA . LYS A 1 106 ? 13.757 2.290 12.713 1.00 49.59 106 LYS A CA 1
ATOM 842 C C . LYS A 1 106 ? 13.545 3.735 12.246 1.00 49.59 106 LYS A C 1
ATOM 844 O O . LYS A 1 106 ? 14.067 4.657 12.862 1.00 49.59 106 LYS A O 1
ATOM 849 N N . PHE A 1 107 ? 12.791 3.943 11.169 1.00 52.03 107 PHE A N 1
ATOM 850 C CA . PHE A 1 107 ? 12.513 5.283 10.645 1.00 52.03 107 PHE A CA 1
ATOM 851 C C . PHE A 1 107 ? 11.039 5.458 10.272 1.00 52.03 107 PHE A C 1
ATOM 853 O O . PHE A 1 107 ? 10.384 4.506 9.845 1.00 52.03 107 PHE A O 1
ATOM 860 N N . LYS A 1 108 ? 10.531 6.696 10.404 1.00 59.31 108 LYS A N 1
ATOM 861 C CA . LYS A 1 108 ? 9.263 7.130 9.794 1.00 59.31 108 LYS A CA 1
ATOM 862 C C . LYS A 1 108 ? 9.408 7.002 8.278 1.00 59.31 108 LYS A C 1
ATOM 864 O O . LYS A 1 108 ? 9.935 7.898 7.617 1.00 59.31 108 LYS A O 1
ATOM 869 N N . SER A 1 109 ? 9.003 5.854 7.766 1.00 68.12 109 SER A N 1
ATOM 870 C CA . SER A 1 109 ? 9.112 5.491 6.364 1.00 68.12 109 SER A CA 1
ATOM 871 C C . SER A 1 109 ? 7.725 5.319 5.755 1.00 68.12 109 SER A C 1
ATOM 873 O O . SER A 1 109 ? 6.740 5.082 6.456 1.00 68.12 109 SER A O 1
ATOM 875 N N . VAL A 1 110 ? 7.653 5.493 4.443 1.00 71.75 110 VAL A N 1
ATOM 876 C CA . VAL A 1 110 ? 6.497 5.182 3.611 1.00 71.75 110 VAL A CA 1
ATOM 877 C C . VAL A 1 110 ? 6.840 3.976 2.771 1.00 71.75 110 VAL A C 1
ATOM 879 O O . VAL A 1 110 ? 7.900 3.926 2.149 1.00 71.75 110 VAL A O 1
ATOM 882 N N . LEU A 1 111 ? 5.914 3.023 2.752 1.00 79.81 111 LEU A N 1
ATOM 883 C CA . LEU A 1 111 ? 5.917 1.932 1.798 1.00 79.81 111 LEU A CA 1
ATOM 884 C C . LEU A 1 111 ? 5.254 2.417 0.508 1.00 79.81 111 LEU A C 1
ATOM 886 O O . LEU A 1 111 ? 4.054 2.683 0.477 1.00 79.81 111 LEU A O 1
ATOM 890 N N . PHE A 1 112 ? 6.041 2.523 -0.551 1.00 83.06 112 PHE A N 1
ATOM 891 C CA . PHE A 1 112 ? 5.551 2.636 -1.911 1.00 83.06 112 PHE A CA 1
ATOM 892 C C . PHE A 1 112 ? 5.230 1.241 -2.436 1.00 83.06 112 PHE A C 1
ATOM 894 O O . PHE A 1 112 ? 6.037 0.319 -2.313 1.00 83.06 112 PHE A O 1
ATOM 901 N N . VAL A 1 113 ? 4.051 1.094 -3.032 1.00 84.81 113 VAL A N 1
ATOM 902 C CA . VAL A 1 113 ? 3.640 -0.135 -3.709 1.00 84.81 113 VAL A CA 1
ATOM 903 C C . VAL A 1 113 ? 3.138 0.247 -5.090 1.00 84.81 113 VAL A C 1
ATOM 905 O O . VAL A 1 113 ? 2.194 1.025 -5.213 1.00 84.81 113 VAL A O 1
ATOM 908 N N . ALA A 1 114 ? 3.774 -0.295 -6.123 1.00 86.81 114 ALA A N 1
ATOM 909 C CA . ALA A 1 114 ? 3.245 -0.277 -7.475 1.00 86.81 114 ALA A CA 1
ATOM 910 C C . ALA A 1 114 ? 2.493 -1.586 -7.70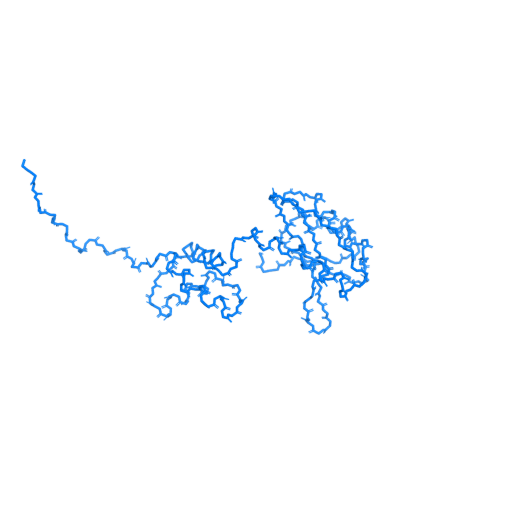0 1.00 86.81 114 ALA A C 1
ATOM 912 O O . ALA A 1 114 ? 3.046 -2.669 -7.496 1.00 86.81 114 ALA A O 1
ATOM 913 N N . VAL A 1 115 ? 1.234 -1.484 -8.111 1.00 86.50 115 VAL A N 1
ATOM 914 C CA . VAL A 1 115 ? 0.405 -2.625 -8.495 1.00 86.50 115 VAL A CA 1
ATOM 915 C C . VAL A 1 115 ? -0.015 -2.464 -9.947 1.00 86.50 115 VAL A C 1
ATOM 917 O O . VAL A 1 115 ? -0.253 -1.347 -10.405 1.00 86.50 115 VAL A O 1
ATOM 920 N N . CYS A 1 116 ? -0.130 -3.579 -10.654 1.00 84.81 116 CYS A N 1
ATOM 921 C CA . CYS A 1 116 ? -0.713 -3.631 -11.984 1.00 84.81 116 CYS A CA 1
ATOM 922 C C . CYS A 1 116 ? -1.975 -4.480 -11.960 1.00 84.81 116 CYS A C 1
ATOM 924 O O . CYS A 1 116 ? -2.238 -5.226 -11.015 1.00 84.81 116 CYS A O 1
ATOM 926 N N . LYS A 1 117 ? -2.766 -4.323 -13.014 1.00 82.56 117 LYS A N 1
ATOM 927 C CA . LYS A 1 117 ? -3.984 -5.078 -13.246 1.00 82.56 117 LYS A CA 1
ATOM 928 C C . LYS A 1 117 ? -3.831 -5.816 -14.566 1.00 82.56 117 LYS A C 1
ATOM 930 O O . LYS A 1 117 ? -3.440 -5.197 -15.554 1.00 82.56 117 LYS A O 1
ATOM 935 N N . ASP A 1 118 ? -4.089 -7.117 -14.569 1.00 82.00 118 ASP A N 1
ATOM 936 C CA . ASP A 1 118 ? -4.065 -7.910 -15.797 1.00 82.00 118 ASP A CA 1
ATOM 937 C C . ASP A 1 118 ? -5.415 -7.873 -16.538 1.00 82.00 118 ASP A C 1
ATOM 939 O O . ASP A 1 118 ? -6.399 -7.283 -16.082 1.00 82.00 118 ASP A O 1
ATOM 943 N N . ALA A 1 119 ? -5.463 -8.531 -17.698 1.00 80.31 119 ALA A N 1
ATOM 944 C CA . ALA A 1 119 ? -6.671 -8.659 -18.513 1.00 80.31 119 ALA A CA 1
ATOM 945 C C . ALA A 1 119 ? -7.803 -9.455 -17.831 1.00 80.31 119 ALA A C 1
ATOM 947 O O . ALA A 1 119 ? -8.946 -9.388 -18.276 1.00 80.31 119 ALA A O 1
ATOM 948 N N . ASN A 1 120 ? -7.501 -10.193 -16.758 1.00 85.12 120 ASN A N 1
ATOM 949 C CA . ASN A 1 120 ? -8.474 -10.933 -15.954 1.00 85.12 120 ASN A CA 1
ATOM 950 C C . ASN A 1 120 ? -8.943 -10.127 -14.738 1.00 85.12 120 ASN A C 1
ATOM 952 O O . ASN A 1 120 ? -9.502 -10.692 -13.798 1.00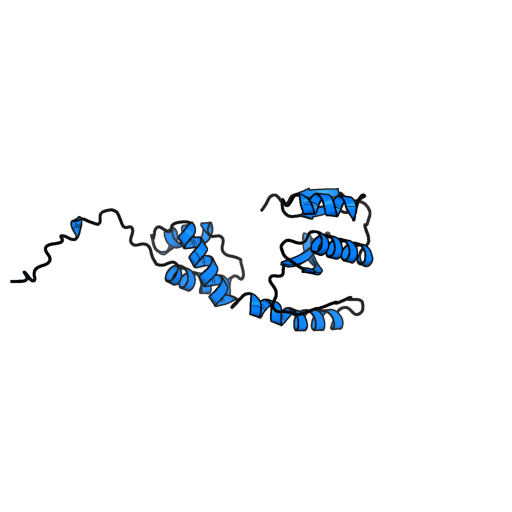 85.12 120 ASN A O 1
ATOM 956 N N . GLU A 1 121 ? -8.698 -8.816 -14.733 1.00 79.94 121 GLU A N 1
ATOM 957 C CA . GLU A 1 121 ? -9.064 -7.900 -13.661 1.00 79.94 121 GLU A CA 1
ATOM 958 C C . GLU A 1 121 ? -8.360 -8.180 -12.323 1.00 79.94 121 GLU A C 1
ATOM 960 O O . GLU A 1 121 ? -8.732 -7.616 -11.290 1.00 79.94 121 GLU A O 1
ATOM 965 N N . CYS A 1 122 ? -7.317 -9.011 -12.329 1.00 75.00 122 CYS A N 1
ATOM 966 C CA . CYS A 1 122 ? -6.570 -9.368 -11.137 1.00 75.00 122 CYS A CA 1
ATOM 967 C C . CYS A 1 122 ? -5.498 -8.310 -10.858 1.00 75.00 122 CYS A C 1
ATOM 969 O O . CYS A 1 122 ? -4.708 -7.952 -11.732 1.00 75.00 122 CYS A O 1
ATOM 971 N N . ILE A 1 123 ? -5.472 -7.806 -9.620 1.00 79.25 123 ILE A N 1
ATOM 972 C CA . ILE A 1 123 ? -4.459 -6.857 -9.147 1.00 79.25 123 ILE A CA 1
ATOM 973 C C . ILE A 1 123 ? -3.289 -7.647 -8.572 1.00 79.25 123 ILE A C 1
ATOM 975 O O . ILE A 1 123 ? -3.479 -8.476 -7.681 1.00 79.25 123 ILE A O 1
ATOM 979 N N . TYR A 1 124 ? -2.079 -7.352 -9.032 1.00 78.31 124 TYR A N 1
ATOM 980 C CA . TYR A 1 124 ? -0.858 -7.962 -8.521 1.00 78.31 124 TYR A CA 1
ATOM 981 C C . TYR A 1 124 ? 0.227 -6.906 -8.272 1.00 78.31 124 TYR A C 1
ATOM 983 O O . TYR A 1 124 ? 0.306 -5.904 -8.991 1.00 78.31 124 TYR A O 1
ATOM 991 N N . PRO A 1 125 ? 1.057 -7.084 -7.231 1.00 82.38 125 PRO A N 1
ATOM 992 C CA . PRO A 1 125 ? 2.159 -6.175 -6.962 1.00 82.38 125 PRO A CA 1
ATOM 993 C C . PRO A 1 125 ? 3.260 -6.327 -8.014 1.00 82.38 125 PRO A C 1
ATOM 995 O O . PRO A 1 125 ? 3.643 -7.440 -8.364 1.00 82.38 125 PRO A O 1
ATOM 998 N N . VAL A 1 126 ? 3.784 -5.195 -8.479 1.00 83.81 126 VAL A N 1
ATOM 999 C CA . VAL A 1 126 ? 4.892 -5.119 -9.444 1.00 83.81 126 VAL A CA 1
ATOM 1000 C C . VAL A 1 126 ? 6.181 -4.680 -8.771 1.00 83.81 126 VAL A C 1
ATOM 1002 O O . VAL A 1 126 ? 7.235 -5.242 -9.043 1.00 83.81 126 VAL A O 1
ATOM 1005 N N . ALA A 1 127 ? 6.109 -3.701 -7.869 1.00 84.31 127 ALA A N 1
ATOM 1006 C CA . ALA A 1 127 ? 7.282 -3.227 -7.148 1.00 84.31 127 ALA A CA 1
ATOM 1007 C C . ALA A 1 127 ? 6.928 -2.720 -5.753 1.00 84.31 127 ALA A C 1
ATOM 1009 O O . ALA A 1 127 ? 5.843 -2.184 -5.517 1.00 84.31 127 ALA A O 1
ATOM 1010 N N . PHE A 1 128 ? 7.898 -2.837 -4.850 1.00 83.75 128 PHE A N 1
ATOM 1011 C CA . PHE A 1 128 ? 7.846 -2.291 -3.502 1.00 83.75 128 PHE A CA 1
ATOM 1012 C C . PHE A 1 128 ? 9.042 -1.369 -3.289 1.00 83.75 128 PHE A C 1
ATOM 1014 O O . PHE A 1 128 ? 10.144 -1.651 -3.755 1.00 83.75 128 PHE A O 1
ATOM 1021 N N . GLY A 1 129 ? 8.830 -0.269 -2.579 1.00 81.19 129 GLY A N 1
ATOM 1022 C CA . GLY A 1 129 ? 9.881 0.672 -2.220 1.00 81.19 129 GLY A CA 1
ATOM 1023 C C . GLY A 1 129 ? 9.655 1.205 -0.821 1.00 81.19 129 GLY A C 1
ATOM 1024 O O . GLY A 1 129 ? 8.521 1.380 -0.393 1.00 81.19 129 GLY A O 1
ATOM 1025 N N . ILE A 1 130 ? 10.732 1.474 -0.097 1.00 81.00 130 ILE A N 1
ATOM 1026 C CA . ILE A 1 130 ? 10.663 2.124 1.209 1.00 81.00 130 ILE A CA 1
ATOM 1027 C C . ILE A 1 130 ? 11.387 3.456 1.070 1.00 81.00 130 ILE A C 1
ATOM 1029 O O . ILE A 1 130 ? 12.535 3.487 0.637 1.00 81.00 130 ILE A O 1
ATOM 1033 N N . GLY A 1 131 ? 10.719 4.549 1.426 1.00 76.69 131 GLY A N 1
ATOM 1034 C CA . GLY A 1 131 ? 11.324 5.881 1.441 1.00 76.69 131 GLY A CA 1
ATOM 1035 C C . GLY A 1 131 ? 10.823 6.728 2.599 1.00 76.69 131 GLY A C 1
ATOM 1036 O O . GLY A 1 131 ? 10.132 6.232 3.488 1.00 76.69 131 GLY A O 1
ATOM 1037 N N . HIS A 1 132 ? 11.162 8.011 2.610 1.00 77.12 132 HIS A N 1
ATOM 1038 C CA . HIS A 1 132 ? 10.718 8.942 3.644 1.00 77.12 132 HIS A CA 1
ATOM 1039 C C . HIS A 1 132 ? 9.400 9.641 3.277 1.00 77.12 132 HIS A C 1
ATOM 1041 O O . HIS A 1 132 ? 9.125 9.940 2.116 1.00 77.12 132 HIS A O 1
ATOM 1047 N N . VAL A 1 133 ? 8.561 9.896 4.293 1.00 64.94 133 VAL A N 1
ATOM 1048 C CA . VAL A 1 133 ? 7.154 10.325 4.125 1.00 64.94 133 VAL A CA 1
ATOM 1049 C C . VAL A 1 133 ? 6.995 11.669 3.409 1.00 64.94 133 VAL A C 1
ATOM 1051 O O . VAL A 1 133 ? 6.054 11.858 2.639 1.00 64.94 133 VAL A O 1
ATOM 1054 N N . GLU A 1 134 ? 7.953 12.569 3.588 1.00 64.12 134 GLU A N 1
ATOM 1055 C CA . GLU A 1 134 ? 7.901 13.959 3.120 1.00 64.12 134 GLU A CA 1
ATOM 1056 C C . GLU A 1 134 ? 8.904 14.259 2.004 1.00 64.12 134 GLU A C 1
ATOM 1058 O O . GLU A 1 134 ? 9.085 15.409 1.628 1.00 64.12 134 GLU A O 1
ATOM 1063 N N . GLU A 1 135 ? 9.548 13.236 1.443 1.00 74.69 135 GLU A N 1
ATOM 1064 C CA . GLU A 1 135 ? 10.648 13.463 0.513 1.00 74.69 135 GLU A CA 1
ATOM 1065 C C . GLU A 1 135 ? 10.213 13.208 -0.937 1.00 74.69 135 GLU A C 1
ATOM 1067 O O . GLU A 1 135 ? 9.810 12.100 -1.316 1.00 74.69 135 GLU A O 1
ATOM 1072 N N . GLU A 1 136 ? 10.260 14.258 -1.757 1.00 80.50 136 GLU A N 1
ATOM 1073 C CA . GLU A 1 136 ? 10.035 14.183 -3.206 1.00 80.50 136 GLU A CA 1
ATOM 1074 C C . GLU A 1 136 ? 11.061 13.247 -3.869 1.00 80.50 136 GLU A C 1
ATOM 1076 O O . GLU A 1 136 ? 10.708 12.441 -4.736 1.00 80.50 136 GLU A O 1
ATOM 1081 N N . ASP A 1 137 ? 12.306 13.271 -3.382 1.00 83.50 137 ASP A N 1
ATOM 1082 C CA . ASP A 1 137 ? 13.399 12.432 -3.878 1.00 83.50 137 ASP A CA 1
ATOM 1083 C C . ASP A 1 137 ? 13.122 10.942 -3.670 1.00 83.50 137 ASP A C 1
ATOM 1085 O O . ASP A 1 137 ? 13.367 10.145 -4.573 1.00 83.50 137 ASP A O 1
ATOM 1089 N N . SER A 1 138 ? 12.524 10.560 -2.536 1.00 85.00 138 SER A N 1
ATOM 1090 C CA . SER A 1 138 ? 12.144 9.170 -2.249 1.00 85.00 138 SER A CA 1
ATOM 1091 C C . SER A 1 138 ? 11.119 8.629 -3.265 1.00 85.00 138 SER A C 1
ATOM 1093 O O . SER A 1 138 ? 11.244 7.502 -3.752 1.00 85.00 138 SER A O 1
ATOM 1095 N N . ARG A 1 139 ? 10.121 9.443 -3.637 1.00 85.31 139 ARG A N 1
ATOM 1096 C CA . ARG A 1 139 ? 9.100 9.086 -4.645 1.00 85.31 139 ARG A CA 1
ATOM 1097 C C . ARG A 1 139 ? 9.690 9.043 -6.052 1.00 85.31 139 ARG A C 1
ATOM 1099 O O . ARG A 1 139 ? 9.412 8.120 -6.816 1.00 85.31 139 ARG A O 1
ATOM 1106 N N . THR A 1 140 ? 10.527 10.026 -6.375 1.00 89.56 140 THR A N 1
ATOM 1107 C CA . THR A 1 140 ? 11.229 10.118 -7.660 1.00 89.56 140 THR A CA 1
ATOM 1108 C C . THR A 1 140 ? 12.169 8.938 -7.861 1.00 89.56 140 THR A C 1
ATOM 1110 O O . THR A 1 140 ? 12.172 8.330 -8.929 1.00 89.56 140 THR A O 1
ATOM 1113 N N . TRP A 1 141 ? 12.930 8.572 -6.830 1.00 89.12 141 TRP A N 1
ATOM 1114 C CA . TRP A 1 141 ? 13.796 7.400 -6.840 1.00 89.12 141 TRP A CA 1
ATOM 1115 C C . TRP A 1 141 ? 13.000 6.124 -7.117 1.00 89.12 141 TRP A C 1
ATOM 1117 O O . TRP A 1 141 ? 13.372 5.368 -8.012 1.00 89.12 141 TRP A O 1
ATOM 1127 N N . PHE A 1 142 ? 11.880 5.916 -6.415 1.00 88.25 142 PHE A N 1
ATOM 1128 C CA . PHE A 1 142 ? 11.049 4.729 -6.607 1.00 88.25 142 PHE A CA 1
ATOM 1129 C C . PHE A 1 142 ? 10.507 4.636 -8.038 1.00 88.25 142 PHE A C 1
ATOM 1131 O O . PHE A 1 142 ? 10.641 3.599 -8.683 1.00 88.25 142 PHE A O 1
ATOM 1138 N N . LEU A 1 143 ? 9.958 5.734 -8.56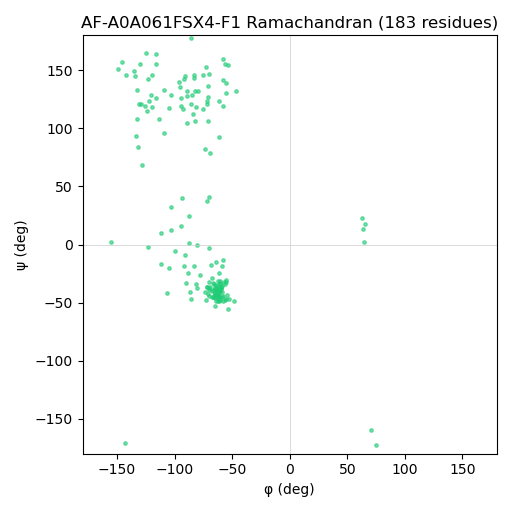9 1.00 89.81 143 LEU A N 1
ATOM 1139 C CA . LEU A 1 143 ? 9.416 5.766 -9.928 1.00 89.81 143 LEU A CA 1
ATOM 1140 C C . LEU A 1 143 ? 10.496 5.570 -10.999 1.00 89.81 143 LEU A C 1
ATOM 1142 O O . LEU A 1 143 ? 10.234 4.885 -11.987 1.00 89.81 143 LEU A O 1
ATOM 1146 N N . ARG A 1 144 ? 11.710 6.102 -10.793 1.00 91.56 144 ARG A N 1
ATOM 1147 C CA . ARG A 1 144 ? 12.861 5.842 -11.674 1.00 91.56 144 ARG A CA 1
ATOM 1148 C C . ARG A 1 144 ? 13.283 4.380 -11.633 1.00 91.56 144 ARG A C 1
ATOM 1150 O O . ARG A 1 144 ? 13.501 3.794 -12.680 1.00 91.56 144 ARG A O 1
ATOM 1157 N N . LYS A 1 145 ? 13.340 3.763 -10.449 1.00 89.38 145 LYS A N 1
ATOM 1158 C CA . LYS A 1 145 ? 13.656 2.332 -10.333 1.00 89.38 145 LYS A CA 1
ATOM 1159 C C . LYS A 1 145 ? 12.605 1.443 -10.974 1.00 89.38 145 LYS A C 1
ATOM 1161 O O . LYS A 1 145 ? 12.965 0.466 -11.622 1.00 89.38 145 LYS A O 1
ATOM 1166 N N . LEU A 1 146 ? 11.335 1.812 -10.853 1.00 88.75 146 LEU A N 1
ATOM 1167 C CA . LEU A 1 146 ? 10.265 1.146 -11.581 1.00 88.75 146 LEU A CA 1
ATOM 1168 C C . LEU A 1 146 ? 10.457 1.285 -13.101 1.00 88.75 146 LEU A C 1
ATOM 1170 O O . LEU A 1 146 ? 10.296 0.301 -13.816 1.00 88.75 146 LEU A O 1
ATOM 1174 N N . HIS A 1 147 ? 10.867 2.465 -13.575 1.00 90.25 147 HIS A N 1
ATOM 1175 C CA . HIS A 1 147 ? 11.078 2.725 -15.001 1.00 90.25 147 HIS A CA 1
ATOM 1176 C C . HIS A 1 147 ? 12.258 1.908 -15.528 1.00 90.25 147 HIS A C 1
ATOM 1178 O O . HIS A 1 147 ? 12.154 1.278 -16.572 1.00 90.25 147 HIS A O 1
ATOM 1184 N N . ASP A 1 148 ? 13.366 1.875 -14.786 1.00 86.81 148 ASP A N 1
ATOM 1185 C CA . ASP A 1 148 ? 14.552 1.090 -15.136 1.00 86.81 148 ASP A CA 1
ATOM 1186 C C . ASP A 1 148 ? 14.231 -0.412 -15.252 1.00 86.81 148 ASP A C 1
ATOM 1188 O O . ASP A 1 148 ? 14.808 -1.102 -16.089 1.00 86.81 148 ASP A O 1
ATOM 1192 N N . ALA A 1 149 ? 13.325 -0.923 -14.410 1.00 82.75 149 ALA A N 1
ATOM 1193 C CA . ALA A 1 149 ? 12.999 -2.346 -14.341 1.00 82.75 149 ALA A CA 1
ATOM 1194 C C . ALA A 1 149 ? 11.913 -2.785 -15.338 1.00 82.75 149 ALA A C 1
ATOM 1196 O O . ALA A 1 149 ? 12.010 -3.867 -15.910 1.00 82.75 149 ALA A O 1
ATOM 1197 N N . VAL A 1 150 ? 10.865 -1.975 -15.516 1.00 83.81 150 VAL A N 1
ATOM 1198 C CA . VAL A 1 150 ? 9.650 -2.350 -16.270 1.00 83.81 150 VAL A CA 1
ATOM 1199 C C . VAL A 1 150 ? 9.516 -1.562 -17.580 1.00 83.81 150 VAL A C 1
ATOM 1201 O O . VAL A 1 150 ? 8.788 -1.970 -18.484 1.00 83.81 150 VAL A O 1
ATOM 1204 N N . GLY A 1 151 ? 10.241 -0.452 -17.718 1.00 87.06 151 GLY A N 1
ATOM 1205 C CA . GLY A 1 151 ? 10.124 0.469 -18.843 1.00 87.06 151 GLY A CA 1
ATOM 1206 C C . GLY A 1 151 ? 8.816 1.263 -18.830 1.00 87.06 151 GLY A C 1
ATOM 1207 O O . GLY A 1 151 ? 8.145 1.394 -17.806 1.00 87.06 151 GLY A O 1
ATOM 1208 N N . CYS A 1 152 ? 8.451 1.793 -19.997 1.00 88.12 152 CYS A N 1
ATOM 1209 C CA . CYS A 1 152 ? 7.189 2.493 -20.229 1.00 88.12 152 CYS A CA 1
ATOM 1210 C C . CYS A 1 152 ? 6.529 1.958 -21.511 1.00 88.12 152 CYS A C 1
ATOM 1212 O O . CYS A 1 152 ? 6.727 2.533 -22.581 1.00 88.12 152 CYS A O 1
ATOM 1214 N N . PRO A 1 153 ? 5.785 0.838 -21.442 1.00 86.19 153 PRO A N 1
ATOM 1215 C CA . PRO A 1 153 ? 5.036 0.319 -22.585 1.00 86.19 153 PRO A CA 1
ATOM 1216 C C . PRO A 1 153 ? 4.060 1.350 -23.176 1.00 86.19 153 PRO A C 1
ATOM 1218 O O . PRO A 1 153 ? 3.571 2.238 -22.468 1.00 86.19 153 PRO A O 1
ATOM 1221 N N . GLU A 1 154 ? 3.718 1.205 -24.458 1.00 86.38 154 GLU A N 1
ATOM 1222 C CA . GLU A 1 154 ? 2.697 2.046 -25.094 1.00 86.38 154 GLU A CA 1
ATOM 1223 C C . GLU A 1 154 ? 1.373 1.989 -24.315 1.00 86.38 154 GLU A C 1
ATOM 1225 O O . GLU A 1 154 ? 0.938 0.925 -23.870 1.00 86.38 154 GLU A O 1
ATOM 1230 N N . ASN A 1 155 ? 0.716 3.142 -24.167 1.00 85.56 155 ASN A N 1
ATOM 1231 C CA . ASN A 1 155 ? -0.534 3.304 -23.414 1.00 85.56 155 ASN A CA 1
ATOM 1232 C C . ASN A 1 155 ? -0.434 2.996 -21.906 1.00 85.56 155 ASN A C 1
ATOM 1234 O O . ASN A 1 155 ? -1.451 2.716 -21.266 1.00 85.56 155 ASN A O 1
ATOM 1238 N N . THR A 1 156 ? 0.762 3.077 -21.309 1.00 88.94 156 THR A N 1
ATOM 1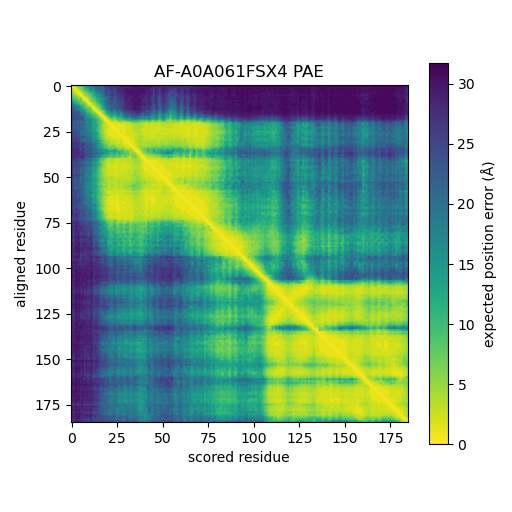239 C CA . THR A 1 156 ? 0.921 2.982 -19.849 1.00 88.94 156 THR A CA 1
ATOM 1240 C C . THR A 1 156 ? 0.053 4.027 -19.143 1.00 88.94 156 THR A C 1
ATOM 1242 O O . THR A 1 156 ? 0.095 5.213 -19.474 1.00 88.94 156 THR A O 1
ATOM 1245 N N . MET A 1 157 ? -0.722 3.592 -18.144 1.00 90.06 157 MET A N 1
ATOM 1246 C CA . MET A 1 157 ? -1.556 4.463 -17.317 1.00 90.06 157 MET A CA 1
ATOM 1247 C C . MET A 1 157 ? -1.191 4.324 -15.841 1.00 90.06 157 MET A C 1
ATOM 1249 O O . MET A 1 157 ? -1.299 3.248 -15.257 1.00 90.06 157 MET A O 1
ATOM 1253 N N . PHE A 1 158 ? -0.840 5.445 -15.218 1.00 90.19 158 PHE A N 1
ATOM 1254 C CA . PHE A 1 158 ? -0.692 5.551 -13.774 1.00 90.19 158 PHE A CA 1
ATOM 1255 C C . PHE A 1 158 ? -1.973 6.074 -13.129 1.00 90.19 158 PHE A C 1
ATOM 1257 O O . PHE A 1 158 ? -2.550 7.069 -13.571 1.00 90.19 158 PHE A O 1
ATOM 1264 N N . ILE A 1 159 ? -2.370 5.445 -12.025 1.00 88.75 159 ILE A N 1
ATOM 1265 C CA . ILE A 1 159 ? -3.410 5.943 -11.123 1.00 88.75 159 ILE A CA 1
ATOM 1266 C C . ILE A 1 159 ? -2.762 6.139 -9.756 1.00 88.75 159 ILE A C 1
ATOM 1268 O O . ILE A 1 159 ? -2.271 5.180 -9.164 1.00 88.75 159 ILE A O 1
ATOM 1272 N N . SER A 1 160 ? -2.741 7.372 -9.253 1.00 84.81 160 SER A N 1
ATOM 1273 C CA . SER A 1 160 ? -2.144 7.692 -7.949 1.00 84.81 160 SER A CA 1
ATOM 1274 C C . SER A 1 160 ? -3.122 8.407 -7.027 1.00 84.81 160 SER A C 1
ATOM 1276 O O . SER A 1 160 ? -4.130 8.947 -7.476 1.00 84.81 160 SER A O 1
ATOM 1278 N N . ASP A 1 161 ? -2.796 8.468 -5.738 1.00 77.44 161 ASP A N 1
ATOM 1279 C CA . ASP A 1 161 ? -3.476 9.345 -4.780 1.00 77.44 161 ASP A CA 1
ATOM 1280 C C . ASP A 1 161 ? -3.399 10.830 -5.217 1.00 77.44 161 ASP A C 1
ATOM 1282 O O . ASP A 1 161 ? -2.534 11.204 -6.023 1.00 77.44 161 ASP A O 1
ATOM 1286 N N . GLN A 1 162 ? -4.294 11.673 -4.694 1.00 71.75 162 GLN A N 1
ATOM 1287 C CA . GLN A 1 162 ? -4.482 13.095 -5.013 1.00 71.75 162 GLN A CA 1
ATOM 1288 C C . GLN A 1 162 ? -3.359 14.006 -4.477 1.00 71.75 162 GLN A C 1
ATOM 1290 O O . GLN A 1 162 ? -3.592 15.140 -4.059 1.00 71.75 162 GLN A O 1
ATOM 1295 N N . HIS A 1 163 ? -2.112 13.542 -4.512 1.00 72.56 163 HIS A N 1
ATOM 1296 C CA . HIS A 1 163 ? -0.956 14.339 -4.125 1.00 72.56 16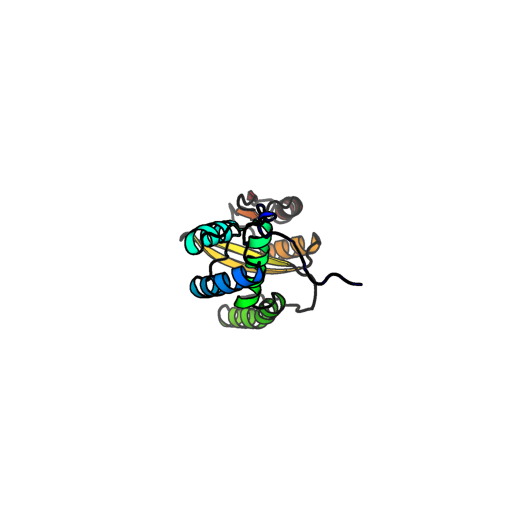3 HIS A CA 1
ATOM 1297 C C . HIS A 1 163 ? -0.350 15.033 -5.352 1.00 72.56 163 HIS A C 1
ATOM 1299 O O . HIS A 1 163 ? 0.161 14.373 -6.261 1.00 72.56 163 HIS A O 1
ATOM 1305 N N . LEU A 1 164 ? -0.369 16.371 -5.373 1.00 67.81 164 LEU A N 1
ATOM 1306 C CA . LEU A 1 164 ? 0.095 17.176 -6.515 1.00 67.81 164 LEU A CA 1
ATOM 1307 C C . LEU A 1 164 ? 1.544 16.872 -6.924 1.00 67.81 164 LEU A C 1
ATOM 1309 O O . LEU A 1 164 ? 1.859 16.896 -8.113 1.00 67.81 164 LEU A O 1
ATOM 1313 N N . ASP A 1 165 ? 2.406 16.543 -5.963 1.00 79.00 165 ASP A N 1
ATOM 1314 C CA . ASP A 1 165 ? 3.810 16.237 -6.254 1.00 79.00 165 ASP A CA 1
ATOM 1315 C C . ASP A 1 165 ? 3.977 14.909 -6.999 1.00 79.00 165 ASP A C 1
ATOM 1317 O O . ASP A 1 165 ? 4.815 14.813 -7.888 1.00 79.00 165 ASP A O 1
ATOM 1321 N N . ILE A 1 166 ? 3.117 13.912 -6.754 1.00 81.69 166 ILE A N 1
ATOM 1322 C CA . ILE A 1 166 ? 3.189 12.630 -7.475 1.00 81.69 166 ILE A CA 1
ATOM 1323 C C . ILE A 1 166 ? 2.902 12.844 -8.961 1.00 81.69 166 ILE A C 1
ATOM 1325 O O . ILE A 1 166 ? 3.615 12.311 -9.807 1.00 81.69 166 ILE A O 1
ATOM 1329 N N . LYS A 1 167 ? 1.908 13.680 -9.284 1.00 84.75 167 LYS A N 1
ATOM 1330 C CA . LYS A 1 167 ? 1.594 14.031 -10.673 1.00 84.75 167 LYS A CA 1
ATOM 1331 C C . LYS A 1 167 ? 2.806 14.622 -11.394 1.00 84.75 167 LYS A C 1
ATOM 1333 O O . LYS A 1 167 ? 3.122 14.189 -12.498 1.00 84.75 167 LYS A O 1
ATOM 1338 N N . LYS A 1 168 ? 3.490 15.585 -10.768 1.00 88.50 168 LYS A N 1
ATOM 1339 C CA . LYS A 1 168 ? 4.680 16.224 -11.352 1.00 88.50 168 LYS A CA 1
ATOM 1340 C C . LYS A 1 168 ? 5.805 15.215 -11.572 1.00 88.50 168 LYS A C 1
ATOM 1342 O O . LYS A 1 168 ? 6.407 15.197 -12.638 1.00 88.50 168 LYS A O 1
ATOM 1347 N N . ILE A 1 169 ? 6.060 14.348 -10.593 1.00 89.81 169 ILE A N 1
ATOM 1348 C CA . ILE A 1 169 ? 7.122 13.342 -10.694 1.00 89.81 169 ILE A CA 1
ATOM 1349 C C . ILE A 1 169 ? 6.816 12.342 -11.813 1.00 89.81 169 ILE A C 1
ATOM 1351 O O . ILE A 1 169 ? 7.706 12.037 -12.599 1.00 89.81 169 ILE A O 1
ATOM 1355 N N . ILE A 1 170 ? 5.572 11.863 -11.932 1.00 90.31 170 ILE A N 1
ATOM 1356 C CA . ILE A 1 170 ? 5.186 10.935 -13.006 1.00 90.31 170 ILE A CA 1
ATOM 1357 C C . ILE A 1 170 ? 5.366 11.592 -14.373 1.00 90.31 170 ILE A C 1
ATOM 1359 O O . ILE A 1 170 ? 5.961 10.979 -15.246 1.00 90.31 170 ILE A O 1
ATOM 1363 N N . GLN A 1 171 ? 4.953 12.850 -14.542 1.00 90.81 171 GLN A N 1
ATOM 1364 C CA . GLN A 1 171 ? 5.171 13.589 -15.793 1.00 90.81 171 GLN A CA 1
ATOM 1365 C C . GLN A 1 171 ? 6.660 13.752 -16.137 1.00 90.81 171 GLN A C 1
ATOM 1367 O O . GLN A 1 171 ? 7.017 13.776 -17.311 1.00 90.81 171 GLN A O 1
ATOM 1372 N N . ASN A 1 172 ? 7.528 13.838 -15.126 1.00 92.12 172 ASN A N 1
ATOM 1373 C CA . ASN A 1 172 ? 8.971 13.956 -15.321 1.00 92.12 172 ASN A CA 1
ATOM 1374 C C . ASN A 1 172 ? 9.657 12.608 -15.608 1.00 92.12 172 ASN A C 1
ATOM 1376 O O . ASN A 1 172 ? 10.619 12.572 -16.369 1.00 92.12 172 ASN A O 1
ATOM 1380 N N . VAL A 1 173 ? 9.217 11.516 -14.972 1.00 92.62 173 VAL A N 1
ATOM 1381 C CA . VAL A 1 173 ? 9.846 10.185 -15.097 1.00 92.62 173 VAL A CA 1
ATOM 1382 C C . VAL A 1 173 ? 9.244 9.370 -16.247 1.00 92.62 173 VAL A C 1
ATOM 1384 O O . VAL A 1 173 ? 9.963 8.626 -16.902 1.00 92.62 173 VAL A O 1
ATOM 1387 N N . TYR A 1 174 ? 7.950 9.540 -16.517 1.00 93.44 174 TYR A N 1
ATOM 1388 C CA . TYR A 1 174 ? 7.180 8.859 -17.560 1.00 93.44 174 TYR A CA 1
ATOM 1389 C C . TYR A 1 174 ? 6.421 9.886 -18.418 1.00 93.44 174 TYR A C 1
ATOM 1391 O O . TYR A 1 174 ? 5.191 9.957 -18.356 1.00 93.44 174 TYR A O 1
ATOM 1399 N N . PRO A 1 175 ? 7.120 10.704 -19.223 1.00 92.00 175 PRO A N 1
ATOM 1400 C CA . PRO A 1 175 ? 6.483 11.763 -20.010 1.00 92.00 175 PRO A CA 1
ATOM 1401 C C . PRO A 1 175 ? 5.467 11.236 -21.035 1.00 92.00 175 PRO A C 1
ATOM 1403 O O . PRO A 1 175 ? 4.552 11.964 -21.416 1.00 92.00 175 PRO A O 1
ATOM 1406 N N . GLU A 1 176 ? 5.609 9.980 -21.464 1.00 91.38 176 GLU A N 1
ATOM 1407 C CA . GLU A 1 176 ? 4.718 9.328 -22.432 1.00 91.38 176 GLU A CA 1
ATOM 1408 C C . GLU A 1 176 ? 3.546 8.575 -21.783 1.00 91.38 176 GLU A C 1
ATOM 1410 O O . GLU A 1 176 ? 2.627 8.144 -22.478 1.00 91.38 176 GLU A O 1
ATOM 1415 N N . ALA A 1 177 ? 3.539 8.423 -20.455 1.00 92.38 177 ALA A N 1
ATOM 1416 C CA . ALA A 1 177 ? 2.464 7.726 -19.764 1.00 92.38 177 ALA A CA 1
ATOM 1417 C C . ALA A 1 177 ? 1.264 8.644 -19.505 1.00 92.38 177 ALA A C 1
ATOM 1419 O O . ALA A 1 177 ? 1.384 9.826 -19.172 1.00 92.38 177 ALA A O 1
ATOM 1420 N N . HIS A 1 178 ? 0.070 8.062 -19.561 1.00 91.50 178 HIS A N 1
ATOM 1421 C CA . HIS A 1 178 ? -1.134 8.714 -19.075 1.00 91.50 178 HIS A CA 1
ATOM 1422 C C . HIS A 1 178 ? 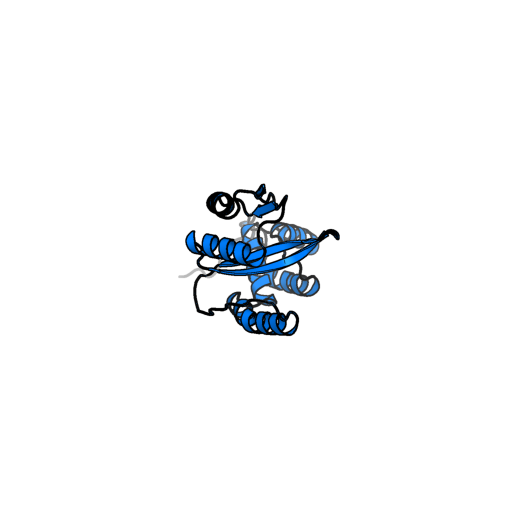-1.171 8.692 -17.545 1.00 91.50 178 HIS A C 1
ATOM 1424 O O . HIS A 1 178 ? -0.754 7.726 -16.905 1.00 91.50 178 HIS A O 1
ATOM 1430 N N . HIS A 1 179 ? -1.725 9.740 -16.935 1.00 90.25 179 HIS A N 1
ATOM 1431 C CA . HIS A 1 179 ? -1.870 9.823 -15.482 1.00 90.25 179 HIS A CA 1
ATOM 1432 C C . HIS A 1 179 ? -3.276 10.268 -15.090 1.00 90.25 179 HIS A C 1
ATOM 1434 O O . HIS A 1 179 ? -3.814 11.227 -15.642 1.00 90.25 179 HIS A O 1
ATOM 1440 N N . SER A 1 180 ? -3.865 9.562 -14.129 1.00 86.56 180 SER A N 1
ATOM 1441 C CA . SER A 1 180 ? -5.155 9.876 -13.519 1.00 86.56 180 SER A CA 1
ATOM 1442 C C . SER A 1 180 ? -5.052 9.870 -11.994 1.00 86.56 180 SER A C 1
ATOM 1444 O O . SER A 1 180 ? -4.187 9.220 -11.404 1.00 86.56 180 SER A O 1
ATOM 1446 N N . LEU A 1 181 ? -5.952 10.603 -11.343 1.00 83.56 181 LEU A N 1
ATOM 1447 C CA . LEU A 1 181 ? -6.061 10.623 -9.887 1.00 83.56 181 LEU A CA 1
ATOM 1448 C C . LEU A 1 181 ? -7.070 9.574 -9.419 1.00 83.56 181 LEU A C 1
ATOM 1450 O O . LEU A 1 181 ? -8.105 9.360 -10.050 1.00 83.56 181 LEU A O 1
ATOM 1454 N N . CYS A 1 182 ? -6.772 8.928 -8.299 1.00 80.88 182 CYS A N 1
ATOM 1455 C CA . CYS A 1 182 ? -7.657 7.964 -7.673 1.00 80.88 182 CYS A CA 1
ATOM 1456 C C . CYS A 1 182 ? -8.853 8.681 -7.030 1.00 80.88 182 CYS A C 1
ATOM 1458 O O . CYS A 1 182 ? -8.676 9.530 -6.162 1.00 80.88 182 CYS A O 1
ATOM 1460 N N . GLY A 1 183 ? -10.075 8.308 -7.421 1.00 75.00 183 GLY A N 1
ATOM 1461 C CA . GLY A 1 183 ? -11.311 8.895 -6.881 1.00 75.00 183 GLY A CA 1
ATOM 1462 C C . GLY A 1 183 ? -11.759 8.347 -5.520 1.00 75.00 183 GLY A C 1
ATOM 1463 O O . GLY A 1 183 ? -12.805 8.755 -5.026 1.00 75.00 183 GLY A O 1
ATOM 1464 N N . TYR A 1 184 ? -11.019 7.399 -4.936 1.00 69.19 184 TYR A N 1
ATOM 1465 C CA . TYR A 1 184 ? -11.366 6.772 -3.652 1.00 69.19 184 TYR A CA 1
ATOM 1466 C C . TYR A 1 184 ? -10.749 7.455 -2.424 1.00 69.19 184 TYR A C 1
ATOM 1468 O O . TYR A 1 184 ? -11.226 7.205 -1.315 1.00 69.19 184 TYR A O 1
ATOM 1476 N N . HIS A 1 185 ? -9.703 8.263 -2.613 1.00 55.72 185 HIS A N 1
ATOM 1477 C CA . HIS A 1 185 ? -8.931 8.902 -1.544 1.00 55.72 185 HIS A CA 1
ATOM 1478 C C . HIS A 1 185 ? -9.262 10.390 -1.441 1.00 55.72 185 HIS A C 1
ATOM 1480 O O . HIS A 1 185 ? -9.436 11.023 -2.512 1.00 55.72 185 HIS A O 1
#

InterPro domains:
  IPR018289 MULE transposase domain [PF10551] (104-185)

Sequence (185 aa):
MFHKVHTCTVYGLQGRFVTASAKIIGELMSHKLQANGVALRSKDIIDEIRVQWGLECLYGKAWQAKKYAERLVFGPSEESFQLLPSYFYMLEQKNLDTVTIMATGKFKSVLFVAVCKDANECIYPVAFGIGHVEEEDSRTWFLRKLHDAVGCPENTMFISDQHLDIKKIIQNVYPEAHHSLCGYH

Radius of gyration: 23.9 Å; Cα contacts (8 Å, |Δi|>4): 186; chains: 1; bounding box: 50×37×85 Å

Secondary structure (DSSP, 8-state):
---------GGG-TT---PPPHHHHHHHHHHHHHHH-PPPPHHHHHHHHHHHH-----HHHHHHHHHHHHHHHH--HHHHHHTHHHHHHHHHHH-TT--------SS-EEEEEEEEE-TTS-EEEEEEEEEETT-HHHHHHHHHHHHHHH---TT-EEEE-S-HHHHHHHHHH-TTSEEEE-TT-

Mean predicted aligned error: 14.41 Å